Protein AF-A0A969F5S4-F1 (afdb_monomer)

Nearest PDB structures (foldseek):
  3brq-assembly1_A  TM=8.853E-01  e=5.791E-05  Escherichia coli K-12
  2rgy-assembly1_A-2  TM=8.370E-01  e=6.713E-05  Paraburkholderia phymatum STM815
  4rzt-assembly1_A  TM=7.547E-01  e=1.609E-05  Escherichia coli DH1
  1tlf-assembly1_A  TM=7.566E-01  e=2.058E-05  Escherichia coli
  4rk5-assembly1_A-2  TM=8.288E-01  e=1.405E-04  Lacticaseibacillus paracasei ATCC 334

Sequence (311 aa):
MAKGAQAMRALLDERQLIPGQDFQAVVAVSDLLAIGAINMMAERGIRVPGDVAVVGFNDIEEGRLVRPALTSVSLPFYEQGRQAVTVLMNLLVGQEAPEQVMLDSQLLVRQSCGCPSQSVNLAAVEPGGESAPDGMPDVKQALKRAQEELMHQIAQVIRNRGVAATWAKQLVDAFRTELEGGTGSRFRSALDGMLQQGVLDGDETAAWQGAISVLRRELLPVLNATQQLRAEGLFGQARVVIGEAIQRAQIVRQLHGEHQNHLLRDIGQALITTFDVDRLADVLAERLPDLGIESCYLALYEPQKTLSMPG

Secondary structure (DSSP, 8-state):
-HHHHHHHHIIIIIS---BTTTBSEEE-SSHHHHHHHHHHHHHTTPPTTTT-EEEEES--HHHHHSSSPPEEEE--HHHHHHHHHHHHHHHHTT----S------EEE--GGGTPPPHHHHHHPPPTT----SSS---HHHHHHHHHHHHHHHHHTT-S-GGGHHHHHHHHHHHHHHHHTT--SHHHHHHHHHHHHHHHHHT--GGGHHHHHHHHHHHHGGGS-HHHHHHHHHHHHHHHHHHHHHHHHHHHHHHHHHHHHHHHHHHHHHHHHT---HHHHHHHHHHHGGGGT---------PPPP------

Structure (mmCIF, N/CA/C/O backbone):
data_AF-A0A969F5S4-F1
#
_entry.id   AF-A0A969F5S4-F1
#
loop_
_atom_site.group_PDB
_atom_site.id
_atom_site.type_symbol
_atom_site.label_atom_id
_atom_site.label_alt_id
_atom_site.label_comp_id
_atom_site.label_asym_id
_atom_site.label_entity_id
_atom_site.label_seq_id
_atom_site.pdbx_PDB_ins_code
_atom_site.Cartn_x
_atom_site.Cartn_y
_atom_site.Cartn_z
_atom_site.occupancy
_atom_site.B_iso_or_equiv
_atom_site.auth_seq_id
_atom_site.auth_comp_id
_atom_site.auth_asym_id
_atom_site.auth_atom_id
_atom_site.pdbx_PDB_model_num
ATOM 1 N N . MET A 1 1 ? -18.762 -4.386 7.387 1.00 71.25 1 MET A N 1
ATOM 2 C CA . MET A 1 1 ? -19.111 -5.376 6.344 1.00 71.25 1 MET A CA 1
ATOM 3 C C . MET A 1 1 ? -20.615 -5.599 6.206 1.00 71.25 1 MET A C 1
ATOM 5 O O . MET A 1 1 ? -21.160 -5.155 5.205 1.00 71.25 1 MET A O 1
ATOM 9 N N . ALA A 1 2 ? -21.321 -6.175 7.190 1.00 83.69 2 ALA A N 1
ATOM 10 C CA . ALA A 1 2 ? -22.753 -6.521 7.060 1.00 83.69 2 ALA A CA 1
ATOM 11 C C . ALA A 1 2 ? -23.668 -5.371 6.575 1.00 83.69 2 ALA A C 1
ATOM 13 O O . ALA A 1 2 ? -24.518 -5.577 5.710 1.00 83.69 2 ALA A O 1
ATOM 14 N N . LYS A 1 3 ? -23.444 -4.144 7.066 1.00 92.38 3 LYS A N 1
ATOM 15 C CA . LYS A 1 3 ? -24.200 -2.952 6.642 1.00 92.38 3 LYS A CA 1
ATOM 16 C C . LYS A 1 3 ? -24.006 -2.593 5.160 1.00 92.38 3 LYS A C 1
ATOM 18 O O . LYS A 1 3 ? -24.954 -2.149 4.527 1.00 92.38 3 LYS A O 1
ATOM 23 N N . GLY A 1 4 ? -22.816 -2.814 4.594 1.00 94.75 4 GLY A N 1
ATOM 24 C CA . GLY A 1 4 ? -22.548 -2.555 3.172 1.00 94.75 4 GLY A CA 1
ATOM 25 C C . GLY A 1 4 ? -23.307 -3.524 2.266 1.00 94.75 4 GLY A C 1
ATOM 26 O O . GLY A 1 4 ? -23.963 -3.111 1.314 1.00 94.75 4 GLY A O 1
ATOM 27 N N . ALA A 1 5 ? -23.317 -4.806 2.639 1.00 96.81 5 ALA A N 1
ATOM 28 C CA . ALA A 1 5 ? -24.116 -5.828 1.963 1.00 96.81 5 ALA A CA 1
ATOM 29 C C . ALA A 1 5 ? -25.625 -5.545 2.060 1.00 96.81 5 ALA A C 1
ATOM 31 O O . ALA A 1 5 ? -26.364 -5.762 1.104 1.00 96.81 5 ALA A O 1
ATOM 32 N N . GLN A 1 6 ? -26.099 -5.070 3.217 1.00 97.19 6 GLN A N 1
ATOM 33 C CA . GLN A 1 6 ? -27.500 -4.687 3.405 1.00 97.19 6 GLN A CA 1
ATOM 34 C C . GLN A 1 6 ? -27.885 -3.486 2.536 1.00 97.19 6 GLN A C 1
ATOM 36 O O . GLN A 1 6 ? -28.930 -3.522 1.895 1.00 97.19 6 GLN A O 1
ATOM 41 N N . ALA A 1 7 ? -27.038 -2.454 2.474 1.00 96.88 7 ALA A N 1
ATOM 42 C CA . ALA A 1 7 ? -27.286 -1.286 1.634 1.00 96.88 7 ALA A CA 1
ATOM 43 C C . ALA A 1 7 ? -27.425 -1.680 0.158 1.00 96.88 7 ALA A C 1
ATOM 45 O O . ALA A 1 7 ? -28.374 -1.268 -0.502 1.00 96.88 7 ALA A O 1
ATOM 46 N N . MET A 1 8 ? -26.536 -2.544 -0.339 1.00 97.38 8 MET A N 1
ATOM 47 C CA . MET A 1 8 ? -26.645 -3.025 -1.713 1.00 97.38 8 MET A CA 1
ATOM 48 C C . MET A 1 8 ? -27.883 -3.903 -1.937 1.00 97.38 8 MET A C 1
ATOM 50 O O . MET A 1 8 ? -28.518 -3.770 -2.976 1.00 97.38 8 MET A O 1
ATOM 54 N N . ARG A 1 9 ? -28.293 -4.739 -0.972 1.00 97.44 9 ARG A N 1
ATOM 55 C CA . ARG A 1 9 ? -29.571 -5.474 -1.065 1.00 97.44 9 ARG A CA 1
ATOM 56 C C . ARG A 1 9 ? -30.764 -4.531 -1.180 1.00 97.44 9 ARG A C 1
ATOM 58 O O . ARG A 1 9 ? -31.613 -4.753 -2.027 1.00 97.44 9 ARG A O 1
ATOM 65 N N . ALA A 1 10 ? -30.794 -3.443 -0.415 1.00 97.50 10 ALA A N 1
ATOM 66 C CA . ALA A 1 10 ? -31.860 -2.450 -0.539 1.00 97.50 10 ALA A CA 1
ATOM 67 C C . ALA A 1 10 ? -31.891 -1.801 -1.940 1.00 97.50 10 ALA A C 1
ATOM 69 O O . ALA A 1 10 ? -32.962 -1.607 -2.509 1.00 97.50 10 ALA A O 1
ATOM 70 N N . LEU A 1 11 ? -30.730 -1.501 -2.536 1.00 97.31 11 LEU A N 1
ATOM 71 C CA . LEU A 1 11 ? -30.674 -0.953 -3.899 1.00 97.31 11 LEU A CA 1
ATOM 72 C C . LEU A 1 11 ? -31.163 -1.954 -4.957 1.00 97.31 11 LEU A C 1
ATOM 74 O O . LEU A 1 11 ? -31.912 -1.569 -5.850 1.00 97.31 11 LEU A O 1
ATOM 78 N N . LEU A 1 12 ? -30.755 -3.221 -4.851 1.00 97.19 12 LEU A N 1
ATOM 79 C CA . LEU A 1 12 ? -31.060 -4.240 -5.859 1.00 97.19 12 LEU A CA 1
ATOM 80 C C . LEU A 1 12 ? -32.455 -4.861 -5.694 1.00 97.19 12 LEU A C 1
ATOM 82 O O . LEU A 1 12 ? -33.128 -5.102 -6.687 1.00 97.19 12 LEU A O 1
ATOM 86 N N . ASP A 1 13 ? -32.890 -5.135 -4.463 1.00 97.00 13 ASP A N 1
ATOM 87 C CA . ASP A 1 13 ? -34.117 -5.896 -4.187 1.00 97.00 13 ASP A CA 1
ATOM 88 C C . ASP A 1 13 ? -35.319 -4.978 -3.976 1.00 97.00 13 ASP A C 1
ATOM 90 O O . ASP A 1 13 ? -36.374 -5.167 -4.579 1.00 97.00 13 ASP A O 1
ATOM 94 N N . GLU A 1 14 ? -35.166 -3.970 -3.113 1.00 96.75 14 GLU A N 1
ATOM 95 C CA . GLU A 1 14 ? -36.274 -3.083 -2.745 1.00 96.75 14 GLU A CA 1
ATOM 96 C C . GLU A 1 14 ? -36.484 -2.002 -3.805 1.00 96.75 14 GLU A C 1
ATOM 98 O O . GLU A 1 14 ? -37.617 -1.701 -4.175 1.00 96.75 14 GLU A O 1
ATOM 103 N N . ARG A 1 15 ? -35.385 -1.420 -4.302 1.00 97.12 15 ARG A N 1
ATOM 104 C CA . ARG A 1 15 ? -35.424 -0.352 -5.312 1.00 97.12 15 ARG A CA 1
ATOM 105 C C . ARG A 1 15 ? -35.290 -0.849 -6.748 1.00 97.12 15 ARG A C 1
ATOM 107 O O . ARG A 1 15 ? -35.480 -0.045 -7.653 1.00 97.12 15 ARG A O 1
ATOM 114 N N . GLN A 1 16 ? -34.987 -2.134 -6.943 1.00 97.00 16 GLN A N 1
ATOM 115 C CA . GLN A 1 16 ? -34.885 -2.780 -8.259 1.00 97.00 16 GLN A CA 1
ATOM 116 C C . GLN A 1 16 ? -33.917 -2.075 -9.221 1.00 97.00 16 GLN A C 1
ATOM 118 O O . GLN A 1 16 ? -34.120 -2.098 -10.431 1.00 97.00 16 GLN A O 1
ATOM 123 N N . LEU A 1 17 ? -32.866 -1.443 -8.684 1.00 97.88 17 LEU A N 1
ATOM 124 C CA . LEU A 1 17 ? -31.857 -0.772 -9.498 1.00 97.88 17 LEU A CA 1
ATOM 125 C C . LEU A 1 17 ? -30.914 -1.797 -10.123 1.00 97.88 17 LEU A C 1
ATOM 127 O O . LEU A 1 17 ? -30.439 -2.715 -9.452 1.00 97.88 17 LEU A O 1
ATOM 131 N N . ILE A 1 18 ? -30.588 -1.592 -11.392 1.00 96.94 18 ILE A N 1
ATOM 132 C CA . ILE A 1 18 ? -29.766 -2.478 -12.203 1.00 96.94 18 ILE A CA 1
ATOM 133 C C . ILE A 1 18 ? -28.333 -1.912 -12.291 1.00 96.94 18 ILE A C 1
ATOM 135 O O . ILE A 1 18 ? -28.122 -0.842 -12.873 1.00 96.94 18 ILE A O 1
ATOM 139 N N . PRO A 1 19 ? -27.324 -2.617 -11.739 1.00 96.69 19 PRO A N 1
ATOM 140 C CA . PRO A 1 19 ? -25.903 -2.293 -11.895 1.00 96.69 19 PRO A CA 1
ATOM 141 C C . PRO A 1 19 ? -25.507 -2.104 -13.364 1.00 96.69 19 PRO A C 1
ATOM 143 O O . PRO A 1 19 ? -25.880 -2.908 -14.215 1.00 96.69 19 PRO A O 1
ATOM 146 N N . GLY A 1 20 ? -24.749 -1.053 -13.672 1.00 94.56 20 GLY A N 1
ATOM 147 C CA . GLY A 1 20 ? -24.294 -0.728 -15.028 1.00 94.56 20 GLY A CA 1
ATOM 148 C C . GLY A 1 20 ? -25.340 -0.032 -15.909 1.00 94.56 20 GLY A C 1
ATOM 149 O O . GLY A 1 20 ? -24.970 0.550 -16.928 1.00 94.56 20 GLY A O 1
ATOM 150 N N . GLN A 1 21 ? -26.617 -0.033 -15.506 1.00 96.25 21 GLN A N 1
ATOM 151 C CA . GLN A 1 21 ? -27.706 0.660 -16.199 1.00 96.25 21 GLN A CA 1
ATOM 152 C C . GLN A 1 21 ? -28.217 1.859 -15.393 1.00 96.25 21 GLN A C 1
ATOM 154 O O . GLN A 1 21 ? -28.150 2.988 -15.874 1.00 96.25 21 GLN A O 1
ATOM 159 N N . ASP A 1 22 ? -28.679 1.629 -14.162 1.00 97.81 22 ASP A N 1
ATOM 160 C CA . ASP A 1 22 ? -29.226 2.681 -13.294 1.00 97.81 22 ASP A CA 1
ATOM 161 C C . ASP A 1 22 ? -28.138 3.376 -12.465 1.00 97.81 22 ASP A C 1
ATOM 163 O O . ASP A 1 22 ? -28.293 4.523 -12.046 1.00 97.81 22 ASP A O 1
ATOM 167 N N . PHE A 1 23 ? -27.016 2.691 -12.223 1.00 97.56 23 PHE A N 1
ATOM 168 C CA . PHE A 1 23 ? -25.836 3.260 -11.575 1.00 97.56 23 PHE A CA 1
ATOM 169 C C . PHE A 1 23 ? -24.557 2.571 -12.050 1.00 97.56 23 PHE A C 1
ATOM 171 O O . PHE A 1 23 ? -24.525 1.362 -12.262 1.00 97.56 23 PHE A O 1
ATOM 178 N N . GLN A 1 24 ? -23.483 3.348 -12.183 1.00 97.31 24 GLN A N 1
ATOM 179 C CA . GLN A 1 24 ? -22.185 2.868 -12.680 1.00 97.31 24 GLN A CA 1
ATOM 180 C C . GLN A 1 24 ? -21.135 2.739 -11.572 1.00 97.31 24 GLN A C 1
ATOM 182 O O . GLN A 1 24 ? -20.092 2.117 -11.770 1.00 97.31 24 GLN A O 1
ATOM 187 N N . ALA A 1 25 ? -21.390 3.336 -10.406 1.00 97.62 25 ALA A N 1
ATOM 188 C CA . ALA A 1 25 ? -20.438 3.372 -9.310 1.00 97.62 25 ALA A CA 1
ATOM 189 C C . ALA A 1 25 ? -21.120 3.388 -7.937 1.00 97.62 25 ALA A C 1
ATOM 191 O O . ALA A 1 25 ? -22.217 3.923 -7.776 1.00 97.62 25 ALA A O 1
ATOM 192 N N . VAL A 1 26 ? -20.421 2.848 -6.940 1.00 97.88 26 VAL A N 1
ATOM 193 C CA . VAL A 1 26 ? -20.756 2.933 -5.517 1.00 97.88 26 VAL A CA 1
ATOM 194 C C . VAL A 1 26 ? -19.613 3.632 -4.791 1.00 97.88 26 VAL A C 1
ATOM 196 O O . VAL A 1 26 ? -18.468 3.184 -4.844 1.00 97.88 26 VAL A O 1
ATOM 199 N N . VAL A 1 27 ? -19.934 4.708 -4.075 1.00 97.94 27 VAL A N 1
ATOM 200 C CA . VAL A 1 27 ? -18.999 5.400 -3.181 1.00 97.94 27 VAL A CA 1
ATOM 201 C C . VAL A 1 27 ? -19.410 5.096 -1.747 1.00 97.94 27 VAL A C 1
ATOM 203 O O . VAL A 1 27 ? -20.477 5.510 -1.294 1.00 97.94 27 VAL A O 1
ATOM 206 N N . ALA A 1 28 ? -18.585 4.334 -1.038 1.00 97.69 28 ALA A N 1
ATOM 207 C CA . ALA A 1 28 ? -18.831 3.968 0.347 1.00 97.69 28 ALA A CA 1
ATOM 208 C C . ALA A 1 28 ? -18.079 4.903 1.299 1.00 97.69 28 ALA A C 1
ATOM 210 O O . ALA A 1 28 ? -16.912 5.213 1.092 1.00 97.69 28 ALA A O 1
ATOM 211 N N . VAL A 1 29 ? -18.726 5.271 2.405 1.00 95.62 29 VAL A N 1
ATOM 212 C CA . VAL A 1 29 ? -18.125 6.109 3.463 1.00 95.62 29 VAL A CA 1
ATOM 213 C C . VAL A 1 29 ? -17.066 5.381 4.303 1.00 95.62 29 VAL A C 1
ATOM 215 O O . VAL A 1 29 ? -16.464 5.982 5.185 1.00 95.62 29 VAL A O 1
ATOM 218 N N . SER A 1 30 ? -16.864 4.078 4.081 1.00 96.00 30 SER A N 1
ATOM 219 C CA . SER A 1 30 ? -15.742 3.322 4.638 1.00 96.00 30 SER A CA 1
ATOM 220 C C . SER A 1 30 ? -15.437 2.068 3.822 1.00 96.00 30 SER A C 1
ATOM 222 O O . SER A 1 30 ? -16.327 1.470 3.207 1.00 96.00 30 SER A O 1
ATOM 224 N N . ASP A 1 31 ? -14.189 1.614 3.880 1.00 97.44 31 ASP A N 1
ATOM 225 C CA . ASP A 1 31 ? -13.726 0.409 3.190 1.00 97.44 31 ASP A CA 1
ATOM 226 C C . ASP A 1 31 ? -14.462 -0.851 3.646 1.00 97.44 31 ASP A C 1
ATOM 228 O O . ASP A 1 31 ? -14.841 -1.682 2.827 1.00 97.44 31 ASP A O 1
ATOM 232 N N . LEU A 1 32 ? -14.775 -0.979 4.939 1.00 97.00 32 LEU A N 1
ATOM 233 C CA . LEU A 1 32 ? -15.550 -2.116 5.447 1.00 97.00 32 LEU A CA 1
ATOM 234 C C . LEU A 1 32 ? -16.972 -2.176 4.873 1.00 97.00 32 LEU A C 1
ATOM 236 O O . LEU A 1 32 ? -17.575 -3.254 4.858 1.00 97.00 32 LEU A O 1
ATOM 240 N N . LEU A 1 33 ? -17.553 -1.042 4.474 1.00 97.94 33 LEU A N 1
ATOM 241 C CA . LEU A 1 33 ? -18.840 -1.010 3.778 1.00 97.94 33 LEU A CA 1
ATOM 242 C C . LEU A 1 33 ? -18.658 -1.344 2.297 1.00 97.94 33 LEU A C 1
ATOM 244 O O . LEU A 1 33 ? -19.410 -2.177 1.795 1.00 97.94 33 LEU A O 1
ATOM 248 N N . ALA A 1 34 ? -17.641 -0.778 1.640 1.00 98.12 34 ALA A N 1
ATOM 249 C CA . ALA A 1 34 ? -17.292 -1.112 0.259 1.00 98.12 34 ALA A CA 1
ATOM 250 C C . ALA A 1 34 ? -17.028 -2.615 0.079 1.00 98.12 34 ALA A C 1
ATOM 252 O O . ALA A 1 34 ? -17.613 -3.234 -0.801 1.00 98.12 34 ALA A O 1
ATOM 253 N N . ILE A 1 35 ? -16.232 -3.234 0.956 1.00 98.06 35 ILE A N 1
ATOM 254 C CA . ILE A 1 35 ? -15.954 -4.680 0.939 1.00 98.06 35 ILE A CA 1
ATOM 255 C C . ILE A 1 35 ? -17.249 -5.483 1.103 1.00 98.06 35 ILE A C 1
ATOM 257 O O . ILE A 1 35 ? -17.482 -6.450 0.384 1.00 98.06 35 ILE A O 1
ATOM 261 N N . GLY A 1 36 ? -18.133 -5.063 2.014 1.00 97.44 36 GLY A N 1
ATOM 262 C CA . GLY A 1 36 ? -19.440 -5.702 2.183 1.00 97.44 36 GLY A CA 1
ATOM 263 C C . GLY A 1 36 ? -20.317 -5.610 0.930 1.00 97.44 36 GLY A C 1
ATOM 264 O O . GLY A 1 36 ? -20.994 -6.576 0.587 1.00 97.44 36 GLY A O 1
ATOM 265 N N . ALA A 1 37 ? -20.289 -4.467 0.243 1.00 97.88 37 ALA A N 1
ATOM 266 C CA . ALA A 1 37 ? -20.983 -4.263 -1.024 1.00 97.88 37 ALA A CA 1
ATOM 267 C C . ALA A 1 37 ? -20.402 -5.151 -2.137 1.00 97.88 37 ALA A C 1
ATOM 269 O O . ALA A 1 37 ? -21.165 -5.830 -2.819 1.00 97.88 37 ALA A O 1
ATOM 270 N N . ILE A 1 38 ? -19.070 -5.193 -2.273 1.00 97.81 38 ILE A N 1
ATOM 271 C CA . ILE A 1 38 ? -18.354 -6.035 -3.244 1.00 97.81 38 ILE A CA 1
ATOM 272 C C . ILE A 1 38 ? -18.708 -7.508 -3.041 1.00 97.81 38 ILE A C 1
ATOM 274 O O . ILE A 1 38 ? -19.113 -8.161 -3.997 1.00 97.81 38 ILE A O 1
ATOM 278 N N . ASN A 1 39 ? -18.614 -8.020 -1.811 1.00 96.56 39 ASN A N 1
ATOM 279 C CA . ASN A 1 39 ? -18.874 -9.434 -1.530 1.00 96.56 39 ASN A CA 1
ATOM 280 C C . ASN A 1 39 ? -20.318 -9.828 -1.870 1.00 96.56 39 ASN A C 1
ATOM 282 O O . ASN A 1 39 ? -20.535 -10.836 -2.532 1.00 96.56 39 ASN A O 1
ATOM 286 N N . MET A 1 40 ? -21.300 -9.004 -1.494 1.00 96.69 40 MET A N 1
ATOM 287 C CA . MET A 1 40 ? -22.706 -9.284 -1.805 1.00 96.69 40 MET A CA 1
ATOM 288 C C . MET A 1 40 ? -22.985 -9.214 -3.314 1.00 96.69 40 MET A C 1
ATOM 290 O O . MET A 1 40 ? -23.668 -10.075 -3.863 1.00 96.69 40 MET A O 1
ATOM 294 N N . MET A 1 41 ? -22.432 -8.216 -4.011 1.00 97.12 41 MET A N 1
ATOM 295 C CA . MET A 1 41 ? -22.535 -8.136 -5.472 1.00 97.12 41 MET A CA 1
ATOM 296 C C . MET A 1 41 ? -21.902 -9.361 -6.149 1.00 97.12 41 MET A C 1
ATOM 298 O O . MET A 1 41 ? -22.506 -9.934 -7.056 1.00 97.12 41 MET A O 1
ATOM 302 N N . ALA A 1 42 ? -20.746 -9.816 -5.658 1.00 96.06 42 ALA A N 1
ATOM 303 C CA . ALA A 1 42 ? -20.068 -11.007 -6.159 1.00 96.06 42 ALA A CA 1
ATOM 304 C C . ALA A 1 42 ? -20.899 -12.288 -5.959 1.00 96.06 42 ALA A C 1
ATOM 306 O O . ALA A 1 42 ? -20.983 -13.098 -6.879 1.00 96.06 42 ALA A O 1
ATOM 307 N N . GLU A 1 43 ? -21.580 -12.444 -4.816 1.00 96.06 43 GLU A N 1
ATOM 308 C CA . GLU A 1 43 ? -22.529 -13.549 -4.567 1.00 96.06 43 GLU A CA 1
ATOM 309 C C . GLU A 1 43 ? -23.675 -13.593 -5.596 1.00 96.06 43 GLU A C 1
ATOM 311 O O . GLU A 1 43 ? -24.258 -14.650 -5.834 1.00 96.06 43 GLU A O 1
ATOM 316 N N . ARG A 1 44 ? -23.979 -12.461 -6.242 1.00 95.44 44 ARG A N 1
ATOM 317 C CA . ARG A 1 44 ? -25.003 -12.329 -7.291 1.00 95.44 44 ARG A CA 1
ATOM 318 C C . ARG A 1 44 ? -24.438 -12.293 -8.710 1.00 95.44 44 ARG A C 1
ATOM 320 O O . ARG A 1 44 ? -25.175 -12.014 -9.651 1.00 95.44 44 ARG A O 1
ATOM 327 N N . GLY A 1 45 ? -23.141 -12.550 -8.876 1.00 96.19 45 GLY A N 1
ATOM 328 C CA . GLY A 1 45 ? -22.474 -12.517 -10.178 1.00 96.19 45 GLY A CA 1
ATOM 329 C C . GLY A 1 45 ? -22.295 -11.115 -10.772 1.00 96.19 45 GLY A C 1
ATOM 330 O O . GLY A 1 45 ? -21.898 -11.007 -11.930 1.00 96.19 45 GLY A O 1
ATOM 331 N N . ILE A 1 46 ? -22.552 -10.052 -10.004 1.00 97.75 46 ILE A N 1
ATOM 332 C CA . ILE A 1 46 ? -22.302 -8.668 -10.419 1.00 97.75 46 ILE A CA 1
ATOM 333 C C . ILE A 1 46 ? -20.807 -8.395 -10.261 1.00 97.75 46 ILE A C 1
ATOM 335 O O . ILE A 1 46 ? -20.235 -8.548 -9.177 1.00 97.75 46 ILE A O 1
ATOM 339 N N . ARG A 1 47 ? -20.153 -7.996 -11.348 1.00 97.44 47 ARG A N 1
ATOM 340 C CA . ARG A 1 47 ? -18.701 -7.842 -11.408 1.00 97.44 47 ARG A CA 1
ATOM 341 C C . ARG A 1 47 ? -18.305 -6.439 -10.982 1.00 97.44 47 ARG A C 1
ATOM 343 O O . ARG A 1 47 ? -18.742 -5.446 -11.555 1.00 97.44 47 ARG A O 1
ATOM 350 N N . VAL A 1 48 ? -17.367 -6.366 -10.050 1.00 97.69 48 VAL A N 1
ATOM 351 C CA . VAL A 1 48 ? -16.601 -5.151 -9.769 1.00 97.69 48 VAL A CA 1
ATOM 352 C C . VAL A 1 48 ? -15.212 -5.342 -10.382 1.00 97.69 48 VAL A C 1
ATOM 354 O O . VAL A 1 48 ? -14.604 -6.388 -10.149 1.00 97.69 48 VAL A O 1
ATOM 357 N N . PRO A 1 49 ? -14.680 -4.402 -11.180 1.00 96.94 49 PRO A N 1
ATOM 358 C CA . PRO A 1 49 ? -15.295 -3.148 -11.629 1.00 96.94 49 PRO A CA 1
ATOM 359 C C . PRO A 1 49 ? -16.199 -3.285 -12.870 1.00 96.94 49 PRO A C 1
ATOM 361 O O . PRO A 1 49 ? -16.725 -2.286 -13.340 1.00 96.94 49 PRO A O 1
ATOM 364 N N . GLY A 1 50 ? -16.303 -4.484 -13.457 1.00 95.62 50 GLY A N 1
ATOM 365 C CA . GLY A 1 50 ? -16.801 -4.671 -14.827 1.00 95.62 50 GLY A CA 1
ATOM 366 C C . GLY A 1 50 ? -18.239 -4.213 -15.089 1.00 95.62 50 GLY A C 1
ATOM 367 O O . GLY A 1 50 ? -18.515 -3.734 -16.183 1.00 95.62 50 GLY A O 1
ATOM 368 N N . ASP A 1 51 ? -19.124 -4.348 -14.105 1.00 97.31 51 ASP A N 1
ATOM 369 C CA . ASP A 1 51 ? -20.510 -3.878 -14.179 1.00 97.31 51 ASP A CA 1
ATOM 370 C C . ASP A 1 51 ? -20.688 -2.588 -13.362 1.00 97.31 51 ASP A C 1
ATOM 372 O O . ASP A 1 51 ? -21.374 -1.664 -13.795 1.00 97.31 51 ASP A O 1
ATOM 376 N N . VAL A 1 52 ? -20.040 -2.505 -12.192 1.00 97.88 52 VAL A N 1
ATOM 377 C CA . VAL A 1 52 ? -20.065 -1.332 -11.307 1.00 97.88 52 VAL A CA 1
ATOM 378 C C . VAL A 1 52 ? -18.701 -1.105 -10.665 1.00 97.88 52 VAL A C 1
ATOM 380 O O . VAL A 1 52 ? -18.108 -2.020 -10.091 1.00 97.88 52 VAL A O 1
ATOM 383 N N . ALA A 1 53 ? -18.236 0.143 -10.690 1.00 98.44 53 ALA A N 1
ATOM 384 C CA . ALA A 1 53 ? -17.058 0.586 -9.955 1.00 98.44 53 ALA A CA 1
ATOM 385 C C . ALA A 1 53 ? -17.360 0.763 -8.457 1.00 98.44 53 ALA A C 1
ATOM 387 O O . ALA A 1 53 ? -18.440 1.203 -8.071 1.00 98.44 53 ALA A O 1
ATOM 388 N N . VAL A 1 54 ? -16.389 0.482 -7.589 1.00 98.50 54 VAL A N 1
ATOM 389 C CA . VAL A 1 54 ? -16.525 0.698 -6.141 1.00 98.50 54 VAL A CA 1
ATOM 390 C C . VAL A 1 54 ? -15.345 1.500 -5.617 1.00 98.50 54 VAL A C 1
ATOM 392 O O . VAL A 1 54 ? -14.193 1.178 -5.909 1.00 98.50 54 VAL A O 1
ATOM 395 N N . VAL A 1 55 ? -15.638 2.523 -4.818 1.00 98.25 55 VAL A N 1
ATOM 396 C CA . VAL A 1 55 ? -14.653 3.329 -4.091 1.00 98.25 55 VAL A CA 1
ATOM 397 C C . VAL A 1 55 ? -14.989 3.308 -2.603 1.00 98.25 55 VAL A C 1
ATOM 399 O O . VAL A 1 55 ? -16.158 3.402 -2.224 1.00 98.25 55 VAL A O 1
ATOM 402 N N . GLY A 1 56 ? -13.967 3.155 -1.768 1.00 97.50 56 GLY A N 1
ATOM 403 C CA . GLY A 1 56 ? -14.062 3.198 -0.315 1.00 97.50 56 GLY A CA 1
ATOM 404 C C . GLY A 1 56 ? -13.421 4.440 0.306 1.00 97.50 56 GLY A C 1
ATOM 405 O O . GLY A 1 56 ? -13.110 5.425 -0.366 1.00 97.50 56 GLY A O 1
ATOM 406 N N . PHE A 1 57 ? -13.226 4.365 1.616 1.00 96.56 57 PHE A N 1
ATOM 407 C CA . PHE A 1 57 ? -12.665 5.415 2.457 1.00 96.56 57 PHE A CA 1
ATOM 408 C C . PHE A 1 57 ? -11.949 4.756 3.651 1.00 96.56 57 PHE A C 1
ATOM 410 O O . PHE A 1 57 ? -12.512 3.825 4.235 1.00 96.56 57 PHE A O 1
ATOM 417 N N . ASN A 1 58 ? -10.768 5.259 4.028 1.00 93.44 58 ASN A N 1
ATOM 418 C CA . ASN A 1 58 ? -9.855 4.866 5.125 1.00 93.44 58 ASN A CA 1
ATOM 419 C C . ASN A 1 58 ? -8.567 4.127 4.715 1.00 93.44 58 ASN A C 1
ATOM 421 O O . ASN A 1 58 ? -7.632 4.125 5.509 1.00 93.44 58 ASN A O 1
ATOM 425 N N . ASP A 1 59 ? -8.488 3.538 3.522 1.00 93.19 59 ASP A N 1
ATOM 426 C CA . ASP A 1 59 ? -7.370 2.691 3.072 1.00 93.19 59 ASP A CA 1
ATOM 427 C C . ASP A 1 59 ? -6.939 1.585 4.062 1.00 93.19 59 ASP A C 1
ATOM 429 O O . ASP A 1 59 ? -5.763 1.448 4.402 1.00 93.19 59 ASP A O 1
ATOM 433 N N . ILE A 1 60 ? -7.886 0.775 4.535 1.00 91.94 60 ILE A N 1
ATOM 434 C CA . ILE A 1 60 ? -7.570 -0.354 5.425 1.00 91.94 60 ILE A CA 1
ATOM 435 C C . ILE A 1 60 ? -6.850 -1.481 4.668 1.00 91.94 60 ILE A C 1
ATOM 437 O O . ILE A 1 60 ? -7.036 -1.670 3.460 1.00 91.94 60 ILE A O 1
ATOM 441 N N . GLU A 1 61 ? -6.064 -2.288 5.383 1.00 86.75 61 GLU A N 1
ATOM 442 C CA . GLU A 1 61 ? -5.286 -3.383 4.790 1.00 86.75 61 GLU A CA 1
ATOM 443 C C . GLU A 1 61 ? -6.166 -4.412 4.067 1.00 86.75 61 GLU A C 1
ATOM 445 O O . GLU A 1 61 ? -5.828 -4.862 2.971 1.00 86.75 61 GLU A O 1
ATOM 450 N N . GLU A 1 62 ? -7.343 -4.731 4.610 1.00 90.38 62 GLU A N 1
ATOM 451 C CA . GLU A 1 62 ? -8.299 -5.654 3.994 1.00 90.38 62 GLU A CA 1
ATOM 452 C C . GLU A 1 62 ? -8.781 -5.155 2.626 1.00 90.38 62 GLU A C 1
ATOM 454 O O . GLU A 1 62 ? -9.035 -5.956 1.722 1.00 90.38 62 GLU A O 1
ATOM 459 N N . GLY A 1 63 ? -8.849 -3.833 2.436 1.00 91.75 63 GLY A N 1
ATOM 460 C CA . GLY A 1 63 ? -9.168 -3.213 1.152 1.00 91.75 63 GLY A CA 1
ATOM 461 C C . GLY A 1 63 ? -8.115 -3.506 0.080 1.00 91.75 63 GLY A C 1
ATOM 462 O O . GLY A 1 63 ? -8.439 -3.580 -1.104 1.00 91.75 63 GLY A O 1
ATOM 463 N N . ARG A 1 64 ? -6.860 -3.755 0.471 1.00 88.81 64 ARG A N 1
ATOM 464 C CA . ARG A 1 64 ? -5.780 -4.149 -0.450 1.00 88.81 64 ARG A CA 1
ATOM 465 C C . ARG A 1 64 ? -5.877 -5.622 -0.862 1.00 88.81 64 ARG A C 1
ATOM 467 O O . ARG A 1 64 ? -5.354 -5.990 -1.912 1.00 88.81 64 ARG A O 1
ATOM 474 N N . LEU A 1 65 ? -6.534 -6.450 -0.046 1.00 87.12 65 LEU A N 1
ATOM 475 C CA . LEU A 1 65 ? -6.622 -7.907 -0.211 1.00 87.12 65 LEU A CA 1
ATOM 476 C C . LEU A 1 65 ? -7.921 -8.379 -0.872 1.00 87.12 65 LEU A C 1
ATOM 478 O O . LEU A 1 65 ? -7.957 -9.475 -1.441 1.00 87.12 65 LEU A O 1
ATOM 482 N N . VAL A 1 66 ? -8.985 -7.574 -0.806 1.00 91.81 66 VAL A N 1
ATOM 483 C CA . VAL A 1 66 ? -10.238 -7.869 -1.508 1.00 91.81 66 VAL A CA 1
ATOM 484 C C . VAL A 1 66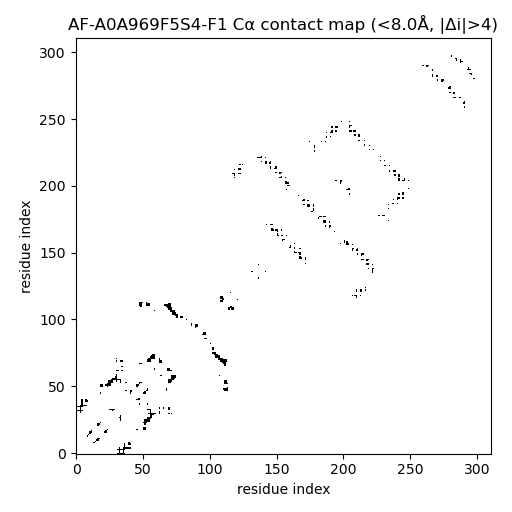 ? -9.999 -7.935 -3.020 1.00 91.81 66 VAL A C 1
ATOM 486 O O . VAL A 1 66 ? -9.079 -7.315 -3.555 1.00 91.81 66 VAL A O 1
ATOM 489 N N . ARG A 1 67 ? -10.806 -8.730 -3.727 1.00 89.62 67 ARG A N 1
ATOM 490 C CA . ARG A 1 67 ? -10.714 -8.879 -5.182 1.00 89.62 67 ARG A CA 1
ATOM 491 C C . ARG A 1 67 ? -11.957 -8.280 -5.838 1.00 89.62 67 ARG A C 1
ATOM 493 O O . ARG A 1 67 ? -13.045 -8.796 -5.586 1.00 89.62 67 ARG A O 1
ATOM 500 N N . PRO A 1 68 ? -11.813 -7.251 -6.692 1.00 93.75 68 PRO A N 1
ATOM 501 C CA . PRO A 1 68 ? -10.579 -6.514 -7.029 1.00 93.75 68 PRO A CA 1
ATOM 502 C C . PRO A 1 68 ? -10.074 -5.626 -5.875 1.00 93.75 68 PRO A C 1
ATOM 504 O O . PRO A 1 68 ? -10.878 -5.205 -5.049 1.00 93.75 68 PRO A O 1
ATOM 507 N N . ALA A 1 69 ? -8.775 -5.285 -5.855 1.00 95.00 69 ALA A N 1
ATOM 508 C CA . ALA A 1 69 ? -8.212 -4.402 -4.825 1.00 95.00 69 ALA A CA 1
ATOM 509 C C . ALA A 1 69 ? -8.926 -3.039 -4.808 1.00 95.00 69 ALA A C 1
ATOM 511 O O . ALA A 1 69 ? -9.126 -2.428 -5.864 1.00 95.00 69 ALA A O 1
ATOM 512 N N . LEU A 1 70 ? -9.296 -2.566 -3.616 1.00 97.50 70 LEU A N 1
ATOM 513 C CA . LEU A 1 70 ? -10.205 -1.440 -3.416 1.00 97.50 70 LEU A CA 1
ATOM 514 C C . LEU A 1 70 ? -9.516 -0.085 -3.626 1.00 97.50 70 LEU A C 1
ATOM 516 O O . LEU A 1 70 ? -8.558 0.257 -2.933 1.00 97.50 70 LEU A O 1
ATOM 520 N N . THR A 1 71 ? -10.037 0.711 -4.555 1.00 97.06 71 THR A N 1
ATOM 521 C CA . THR A 1 71 ? -9.770 2.149 -4.650 1.00 97.06 71 THR A CA 1
ATOM 522 C C . THR A 1 71 ? -10.345 2.830 -3.419 1.00 97.06 71 THR A C 1
ATOM 524 O O . THR A 1 71 ? -11.526 2.653 -3.125 1.00 97.06 71 THR A O 1
ATOM 527 N N . SER A 1 72 ? -9.537 3.606 -2.702 1.00 96.88 72 SER A N 1
ATOM 528 C CA . SER A 1 72 ? -9.947 4.207 -1.431 1.00 96.88 72 SER A CA 1
ATOM 529 C C . SER A 1 72 ? -9.269 5.550 -1.193 1.00 96.88 72 SER A C 1
ATOM 531 O O . SER A 1 72 ? -8.184 5.809 -1.713 1.00 96.88 72 SER A O 1
ATOM 533 N N . VAL A 1 73 ? -9.906 6.408 -0.402 1.00 96.56 73 VAL A N 1
ATOM 534 C CA . VAL A 1 73 ? -9.270 7.610 0.145 1.00 96.56 73 VAL A CA 1
ATOM 535 C C . VAL A 1 73 ? -8.504 7.231 1.410 1.00 96.56 73 VAL A C 1
ATOM 5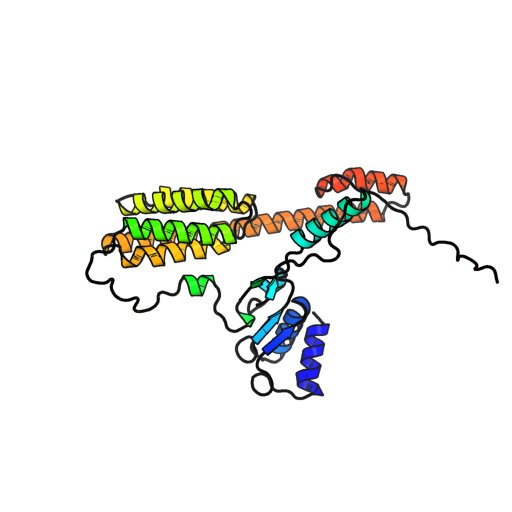37 O O . VAL A 1 73 ? -9.102 6.804 2.394 1.00 96.56 73 VAL A O 1
ATOM 540 N N . SER A 1 74 ? -7.188 7.413 1.389 1.00 92.69 74 SER A N 1
ATOM 541 C CA . SER A 1 74 ? -6.312 7.262 2.546 1.00 92.69 74 SER A CA 1
ATOM 542 C C . SER A 1 74 ? -6.328 8.530 3.394 1.00 92.69 74 SER A C 1
ATOM 544 O O . SER A 1 74 ? -6.205 9.647 2.874 1.00 92.69 74 SER A O 1
ATOM 546 N N . LEU A 1 75 ? -6.494 8.350 4.703 1.00 90.19 75 LEU A N 1
ATOM 547 C CA . LEU A 1 75 ? -6.494 9.432 5.682 1.00 90.19 75 LEU A CA 1
ATOM 548 C C . LEU A 1 75 ? -5.179 9.430 6.467 1.00 90.19 75 LEU A C 1
ATOM 550 O O . LEU A 1 75 ? -4.707 8.361 6.864 1.00 90.19 75 LEU A O 1
ATOM 554 N N . PRO A 1 76 ? -4.602 10.605 6.766 1.00 89.50 76 PRO A N 1
ATOM 555 C CA . PRO A 1 76 ? -3.341 10.697 7.487 1.00 89.50 76 PRO A CA 1
ATOM 556 C C . PRO A 1 76 ? -3.553 10.526 9.004 1.00 89.50 76 PRO A C 1
ATOM 558 O O . PRO A 1 76 ? -3.255 11.429 9.779 1.00 89.50 76 PRO A O 1
ATOM 561 N N . PHE A 1 77 ? -4.075 9.374 9.450 1.00 87.44 77 PHE A N 1
ATOM 562 C CA . PHE A 1 77 ? -4.458 9.129 10.853 1.00 87.44 77 PHE A CA 1
ATOM 563 C C . PHE A 1 77 ? -3.324 9.381 11.855 1.00 87.44 77 PHE A C 1
ATOM 565 O O . PHE A 1 77 ? -3.557 9.946 12.921 1.00 87.44 77 PHE A O 1
ATOM 572 N N . TYR A 1 78 ? -2.091 8.997 11.510 1.00 84.31 78 TYR A N 1
ATOM 573 C CA . TYR A 1 78 ? -0.928 9.262 12.359 1.00 84.31 78 TYR A CA 1
ATOM 574 C C . TYR A 1 78 ? -0.705 10.766 12.552 1.00 84.31 78 TYR A C 1
ATOM 576 O O . TYR A 1 78 ? -0.580 11.242 13.678 1.00 84.31 78 TYR A O 1
ATOM 584 N N . GLU A 1 79 ? -0.711 11.523 11.455 1.00 87.56 79 GLU A N 1
ATOM 585 C CA . GLU A 1 79 ? -0.520 12.972 11.489 1.00 87.56 79 GLU A CA 1
ATOM 586 C C . GLU A 1 79 ? -1.692 13.674 12.178 1.00 87.56 79 GLU A C 1
ATOM 588 O O . GLU A 1 79 ? -1.489 14.624 12.929 1.00 87.56 79 GLU A O 1
ATOM 593 N N . GLN A 1 80 ? -2.910 13.155 12.006 1.00 93.00 80 GLN A N 1
ATOM 594 C CA . GLN A 1 80 ? -4.096 13.604 12.727 1.00 93.00 80 GLN A CA 1
ATOM 595 C C . GLN A 1 80 ? -3.925 13.451 14.240 1.00 93.00 80 GLN A C 1
ATOM 597 O O . GLN A 1 80 ? -4.158 14.409 14.975 1.00 93.00 80 GLN A O 1
ATOM 602 N N . GLY A 1 81 ? -3.471 12.285 14.709 1.00 93.88 81 GLY A N 1
ATOM 603 C CA . GLY A 1 81 ? -3.179 12.053 16.124 1.00 93.88 81 GLY A CA 1
ATOM 604 C C . GLY A 1 81 ? -2.052 12.949 16.638 1.00 93.88 81 GLY A C 1
ATOM 605 O O . GLY A 1 81 ? -2.208 13.612 17.664 1.00 93.88 81 GLY A O 1
ATOM 606 N N . ARG A 1 82 ? -0.944 13.041 15.890 1.00 92.56 82 ARG A N 1
ATOM 607 C CA . ARG A 1 82 ? 0.199 13.908 16.218 1.00 92.56 82 ARG A CA 1
ATOM 608 C C . ARG A 1 82 ? -0.237 15.365 16.371 1.00 92.56 82 ARG A C 1
ATOM 610 O O . ARG A 1 82 ? 0.119 16.023 17.351 1.00 92.56 82 ARG A O 1
ATOM 617 N N . GLN A 1 83 ? -1.027 15.868 15.428 1.00 94.88 83 GLN A N 1
ATOM 618 C CA . GLN A 1 83 ? -1.507 17.242 15.440 1.00 94.88 83 GLN A CA 1
ATOM 619 C C . GLN A 1 83 ? -2.517 17.486 16.564 1.00 94.88 83 GLN A C 1
ATOM 621 O O . GLN A 1 83 ? -2.435 18.520 17.222 1.00 94.88 83 GLN A O 1
ATOM 626 N N . ALA A 1 84 ? -3.416 16.536 16.837 1.00 95.50 84 ALA A N 1
ATOM 627 C CA . ALA A 1 84 ? -4.360 16.631 17.948 1.00 95.50 84 ALA A CA 1
ATOM 628 C C . ALA A 1 84 ? -3.635 16.732 19.300 1.00 95.50 84 ALA A C 1
ATOM 630 O O . ALA A 1 84 ? -3.945 17.615 20.100 1.00 95.50 84 ALA A O 1
ATOM 631 N N . VAL A 1 85 ? -2.620 15.890 19.529 1.00 95.44 85 VAL A N 1
ATOM 632 C CA . VAL A 1 85 ? -1.775 15.964 20.733 1.00 95.44 85 VAL A CA 1
ATOM 633 C C . VAL A 1 85 ? -1.003 17.282 20.780 1.00 95.44 85 VAL A C 1
ATOM 635 O O . VAL A 1 85 ? -0.950 17.913 21.829 1.00 95.44 85 VAL A O 1
ATOM 638 N N . THR A 1 86 ? -0.456 17.743 19.653 1.00 94.62 86 THR A N 1
ATOM 639 C CA . THR A 1 86 ? 0.250 19.036 19.584 1.00 94.62 86 THR A CA 1
ATOM 640 C C . THR A 1 86 ? -0.661 20.195 20.004 1.00 94.62 86 THR A C 1
ATOM 642 O O . THR A 1 86 ? -0.280 21.008 20.843 1.00 94.62 86 THR A O 1
ATOM 645 N N . VAL A 1 87 ? -1.888 20.244 19.474 1.00 95.56 87 VAL A N 1
ATOM 646 C CA . VAL A 1 87 ? -2.899 21.250 19.838 1.00 95.56 87 VAL A CA 1
ATOM 647 C C . VAL A 1 87 ? -3.247 21.163 21.326 1.00 95.56 87 VAL A C 1
ATOM 649 O O . VAL A 1 87 ? -3.242 22.184 22.010 1.00 95.56 87 VAL A O 1
ATOM 652 N N . LEU A 1 88 ? -3.487 19.958 21.851 1.00 95.50 88 LEU A N 1
ATOM 653 C CA . LEU A 1 88 ? -3.783 19.747 23.270 1.00 95.50 88 LEU A CA 1
ATOM 654 C C . LEU A 1 88 ? -2.649 20.245 24.176 1.00 95.50 88 LEU A C 1
ATOM 656 O O . LEU A 1 88 ? -2.908 20.937 25.158 1.00 95.50 88 LEU A O 1
ATOM 660 N N . MET A 1 89 ? -1.398 19.922 23.843 1.00 95.88 89 MET A N 1
ATOM 661 C CA . MET A 1 89 ? -0.239 20.345 24.629 1.00 95.88 89 MET A CA 1
ATOM 662 C C . MET A 1 89 ? -0.113 21.868 24.673 1.00 95.88 89 MET A C 1
ATOM 664 O O . MET A 1 89 ? 0.115 22.412 25.752 1.00 95.88 89 MET A O 1
ATOM 668 N N . ASN A 1 90 ? -0.328 22.554 23.546 1.00 94.75 90 ASN A N 1
ATOM 669 C CA . ASN A 1 90 ? -0.321 24.018 23.493 1.00 94.75 90 ASN A CA 1
ATOM 670 C C . ASN A 1 90 ? -1.404 24.616 24.403 1.00 94.75 90 ASN A C 1
ATOM 672 O O . ASN A 1 90 ? -1.113 25.507 25.200 1.00 94.75 90 ASN A O 1
ATOM 676 N N . LEU A 1 91 ? -2.626 24.077 24.350 1.00 95.12 91 LEU A N 1
ATOM 677 C CA . LEU A 1 91 ? -3.728 24.526 25.206 1.00 95.12 91 LEU A CA 1
ATOM 678 C C . LEU A 1 91 ? -3.417 24.340 26.700 1.00 95.12 91 LEU A C 1
ATOM 680 O O . LEU A 1 91 ? -3.708 25.227 27.500 1.00 95.12 91 LEU A O 1
ATOM 684 N N . LEU A 1 92 ? -2.784 23.225 27.083 1.00 96.00 92 LEU A N 1
ATOM 685 C CA . LEU A 1 92 ? -2.424 22.939 28.478 1.00 96.00 92 LEU A CA 1
ATOM 686 C C . LEU A 1 92 ? -1.391 23.918 29.052 1.00 96.00 92 LEU A C 1
ATOM 688 O O . LEU A 1 92 ? -1.426 24.204 30.248 1.00 96.00 92 LEU A O 1
ATOM 692 N N . VAL A 1 93 ? -0.490 24.447 28.221 1.00 96.56 93 VAL A N 1
ATOM 693 C CA . VAL A 1 93 ? 0.500 25.458 28.635 1.00 96.56 93 VAL A CA 1
ATOM 694 C C . VAL A 1 93 ? 0.019 26.897 28.408 1.00 96.56 93 VAL A C 1
ATOM 696 O O . VAL A 1 93 ? 0.803 27.836 28.548 1.00 96.56 93 VAL A O 1
ATOM 699 N N . GLY A 1 94 ? -1.260 27.084 28.060 1.00 94.50 94 GLY A N 1
ATOM 700 C CA . GLY A 1 94 ? -1.864 28.396 27.823 1.00 94.50 94 GLY A CA 1
ATOM 701 C C . GLY A 1 94 ? -1.378 29.092 26.548 1.00 94.50 94 GLY A C 1
ATOM 702 O O . GLY A 1 94 ? -1.473 30.313 26.451 1.00 94.50 94 GLY A O 1
ATOM 703 N N . GLN A 1 95 ? -0.830 28.342 25.590 1.00 95.88 95 GLN A N 1
ATOM 704 C CA . GLN A 1 95 ? -0.474 28.863 24.272 1.00 95.88 95 GLN A CA 1
ATOM 705 C C . GLN A 1 95 ? -1.696 28.899 23.351 1.00 95.88 95 GLN A C 1
ATOM 707 O O . GLN A 1 95 ? -2.607 28.077 23.461 1.00 95.88 95 GLN A O 1
ATOM 712 N N . GLU A 1 96 ? -1.688 29.835 22.400 1.00 93.06 96 GLU A N 1
ATOM 713 C CA . GLU A 1 96 ? -2.660 29.838 21.310 1.00 93.06 96 GLU A CA 1
ATOM 714 C C . GLU A 1 96 ? -2.505 28.571 20.460 1.00 93.06 96 GLU A C 1
ATOM 716 O O . GLU A 1 96 ? -1.399 28.151 20.106 1.00 93.06 96 GLU A O 1
ATOM 721 N N . ALA A 1 97 ? -3.635 27.960 20.119 1.00 93.19 97 ALA A N 1
ATOM 722 C CA . ALA A 1 97 ? -3.698 26.810 19.236 1.00 93.19 97 ALA A CA 1
ATOM 723 C C . ALA A 1 97 ? -4.805 27.031 18.196 1.00 93.19 97 ALA A C 1
ATOM 725 O O . ALA A 1 97 ? -5.823 27.650 18.513 1.00 93.19 97 ALA A O 1
ATOM 726 N N . PRO A 1 98 ? -4.627 26.554 16.954 1.00 92.44 98 PRO A N 1
ATOM 727 C CA . PRO A 1 98 ? -5.650 26.688 15.927 1.00 92.44 98 PRO A CA 1
ATOM 728 C C . PRO A 1 98 ? -6.918 25.920 16.320 1.00 92.44 98 PRO A C 1
ATOM 730 O O . PRO A 1 98 ? -6.839 24.764 16.731 1.00 92.44 98 PRO A O 1
ATOM 733 N N . GLU A 1 99 ? -8.087 26.538 16.131 1.00 91.25 99 GLU A N 1
ATOM 734 C CA . GLU A 1 99 ? -9.384 25.879 16.360 1.00 91.25 99 GLU A CA 1
ATOM 735 C C . GLU A 1 99 ? -9.616 24.708 15.395 1.00 91.25 99 GLU A C 1
ATOM 737 O O . GLU A 1 99 ? -10.262 23.720 15.741 1.00 91.25 99 GLU A O 1
ATOM 742 N N . GLN A 1 100 ? -9.066 24.806 14.182 1.00 93.94 100 GLN A N 1
ATOM 743 C CA . GLN A 1 100 ? -9.186 23.790 13.150 1.00 93.94 100 GLN A CA 1
ATOM 744 C C . GLN A 1 100 ? -7.855 23.605 12.428 1.00 93.94 100 GLN A C 1
ATOM 746 O O . GLN A 1 100 ? -7.220 24.569 11.998 1.00 93.94 100 GLN A O 1
ATOM 751 N N . VAL A 1 101 ? -7.461 22.346 12.246 1.00 93.69 101 VAL A N 1
ATOM 752 C CA . VAL A 1 101 ? -6.333 21.971 11.392 1.00 93.69 101 VAL A CA 1
ATOM 753 C C . VAL A 1 101 ? -6.851 21.088 10.268 1.00 93.69 101 VAL A C 1
ATOM 755 O O . VAL A 1 101 ? -7.483 20.063 10.518 1.00 93.69 101 VAL A O 1
ATOM 758 N N . MET A 1 102 ? -6.599 21.503 9.029 1.00 95.25 102 MET A N 1
ATOM 759 C CA . MET A 1 102 ? -6.923 20.728 7.834 1.00 95.25 102 MET A CA 1
ATOM 760 C C . MET A 1 102 ? -5.716 19.879 7.448 1.00 95.25 102 MET A C 1
ATOM 762 O O . MET A 1 102 ? -4.604 20.395 7.361 1.00 95.25 102 MET A O 1
ATOM 766 N N . LEU A 1 103 ? -5.943 18.587 7.225 1.00 93.75 103 LEU A N 1
ATOM 767 C CA . LEU A 1 103 ? -4.924 17.643 6.776 1.00 93.75 103 LEU A CA 1
ATOM 768 C C . LEU A 1 103 ? -5.332 17.065 5.425 1.00 93.75 103 LEU A C 1
ATOM 770 O O . LEU A 1 103 ? -6.500 16.727 5.221 1.00 93.75 103 LEU A O 1
ATOM 774 N N . ASP A 1 104 ? -4.362 16.929 4.528 1.00 91.94 104 ASP A N 1
ATOM 775 C CA . ASP A 1 104 ? -4.608 16.431 3.180 1.00 91.94 104 ASP A CA 1
ATOM 776 C C . ASP A 1 104 ? -4.831 14.914 3.181 1.00 91.94 104 ASP A C 1
ATOM 778 O O . ASP A 1 104 ? -4.027 14.136 3.696 1.00 91.94 104 ASP A O 1
ATOM 782 N N . SER A 1 105 ? -5.933 14.488 2.566 1.00 91.12 105 SER A N 1
ATOM 783 C CA . SER A 1 105 ? -6.200 13.083 2.245 1.00 91.12 105 SER A CA 1
ATOM 784 C C . SER A 1 105 ? -5.699 12.737 0.845 1.00 91.12 105 SER A C 1
ATOM 786 O O . SER A 1 105 ? -5.665 13.602 -0.031 1.00 91.12 105 SER A O 1
ATOM 788 N N . GLN A 1 106 ? -5.415 11.460 0.589 1.00 90.88 106 GLN A N 1
ATOM 789 C CA . GLN A 1 106 ? -4.949 11.001 -0.719 1.00 90.88 106 GLN A CA 1
ATOM 790 C C . GLN A 1 106 ? -5.892 9.958 -1.319 1.00 90.88 106 GLN A C 1
ATOM 792 O O . GLN A 1 106 ? -6.208 8.960 -0.679 1.00 90.88 106 GLN A O 1
ATOM 797 N N . LEU A 1 107 ? -6.303 10.137 -2.577 1.00 93.81 107 LEU A N 1
ATOM 798 C CA . LEU A 1 107 ? -6.992 9.081 -3.318 1.00 93.81 107 LEU A CA 1
ATOM 799 C C . LEU A 1 107 ? -5.978 8.036 -3.801 1.00 93.81 107 LEU A C 1
ATOM 801 O O . LEU A 1 107 ? -5.094 8.342 -4.600 1.00 93.81 107 LEU A O 1
ATOM 805 N N . LEU A 1 108 ? -6.141 6.794 -3.355 1.00 90.88 108 LEU A N 1
ATOM 806 C CA . LEU A 1 108 ? -5.347 5.650 -3.788 1.00 90.88 108 LEU A CA 1
ATOM 807 C C . LEU A 1 108 ? -6.143 4.828 -4.798 1.00 90.88 108 LEU A C 1
ATOM 809 O O . LEU A 1 108 ? -7.045 4.063 -4.450 1.00 90.88 108 LEU A O 1
ATOM 813 N N . VAL A 1 109 ? -5.805 5.009 -6.073 1.00 92.94 109 VAL A N 1
ATOM 814 C CA . VAL A 1 109 ? -6.458 4.337 -7.200 1.00 92.94 109 VAL A CA 1
ATOM 815 C C . VAL A 1 109 ? -5.993 2.885 -7.301 1.00 92.94 109 VAL A C 1
ATOM 817 O O . VAL A 1 109 ? -4.799 2.605 -7.415 1.00 92.94 109 VAL A O 1
ATOM 820 N N . ARG A 1 110 ? -6.952 1.953 -7.289 1.00 93.31 110 ARG A N 1
ATOM 821 C CA . ARG A 1 110 ? -6.742 0.511 -7.469 1.00 93.31 110 ARG A CA 1
ATOM 822 C C . ARG A 1 110 ? -7.769 -0.074 -8.449 1.00 93.31 110 ARG A C 1
ATOM 824 O O . ARG A 1 110 ? -8.389 0.634 -9.240 1.00 93.31 110 ARG A O 1
ATOM 831 N N . GLN A 1 111 ? -7.922 -1.393 -8.426 1.00 95.69 111 GLN A N 1
ATOM 832 C CA . GLN A 1 111 ? -8.627 -2.156 -9.452 1.00 95.69 111 GLN A CA 1
ATOM 833 C C . GLN A 1 111 ? -10.153 -2.054 -9.367 1.00 95.69 111 GLN A C 1
ATOM 835 O O . GLN A 1 111 ? -10.826 -2.198 -10.384 1.00 95.69 111 GLN A O 1
ATOM 840 N N . SER A 1 112 ? -10.725 -1.783 -8.191 1.00 97.31 112 SER A N 1
ATOM 841 C CA . SER A 1 112 ? -12.184 -1.739 -8.012 1.00 97.31 112 SER A CA 1
ATOM 842 C C . SER A 1 112 ? -12.878 -0.595 -8.749 1.00 97.31 112 SER A C 1
ATOM 844 O O . SER A 1 112 ? -14.097 -0.627 -8.885 1.00 97.31 112 SER A O 1
ATOM 846 N N . CYS A 1 113 ? -12.132 0.394 -9.245 1.00 95.94 113 CYS A N 1
ATOM 847 C CA . CYS A 1 113 ? -12.667 1.472 -10.078 1.00 95.94 113 CYS A CA 1
ATOM 848 C C . CYS A 1 113 ? -12.474 1.256 -11.590 1.00 95.94 113 CYS A C 1
ATOM 850 O O . CYS A 1 113 ? -12.821 2.132 -12.373 1.00 95.94 113 CYS A O 1
ATOM 852 N N . GLY A 1 114 ? -11.919 0.114 -12.012 1.00 93.62 114 GLY A N 1
ATOM 853 C CA . GLY A 1 114 ? -11.639 -0.169 -13.426 1.00 93.62 114 GLY A CA 1
ATOM 854 C C . GLY A 1 114 ? -10.215 0.165 -13.856 1.00 93.62 114 GLY A C 1
ATOM 855 O O . GLY A 1 114 ? -9.782 -0.277 -14.918 1.00 93.62 114 GLY A O 1
ATOM 856 N N . CYS A 1 115 ? -9.458 0.889 -13.032 1.00 91.75 115 CYS A N 1
ATOM 857 C CA . CYS A 1 115 ? -8.068 1.188 -13.332 1.00 91.75 115 CYS A CA 1
ATOM 858 C C . CYS A 1 115 ? -7.188 -0.070 -13.206 1.00 91.75 115 CYS A C 1
ATOM 860 O O . CYS A 1 115 ? -7.329 -0.840 -12.252 1.00 91.75 115 CYS A O 1
ATOM 862 N N . PRO A 1 116 ? -6.232 -0.290 -14.122 1.00 85.25 116 PRO A N 1
ATOM 863 C CA . PRO A 1 116 ? -5.180 -1.280 -13.906 1.00 85.25 116 PRO A CA 1
ATOM 864 C C . PRO A 1 116 ? -4.356 -0.921 -12.661 1.00 85.25 116 PRO A C 1
ATOM 866 O O . PRO A 1 116 ? -4.320 0.230 -12.218 1.00 85.25 116 PRO A O 1
ATOM 869 N N . SER A 1 117 ? -3.672 -1.910 -12.080 1.00 80.81 117 SER A N 1
ATOM 870 C CA . SER A 1 117 ? -2.781 -1.630 -10.954 1.00 80.81 117 SER A CA 1
ATOM 871 C C . SER A 1 117 ? -1.644 -0.701 -11.389 1.00 80.81 117 SER A C 1
ATOM 873 O O . SER A 1 117 ? -1.172 -0.757 -12.527 1.00 80.81 117 SER A O 1
ATOM 875 N N . GLN A 1 118 ? -1.163 0.137 -10.469 1.00 74.94 118 GLN A N 1
ATOM 876 C CA . GLN A 1 118 ? -0.091 1.095 -10.747 1.00 74.94 118 GLN A CA 1
ATOM 877 C C . GLN A 1 118 ? 1.157 0.418 -11.336 1.00 74.94 118 GLN A C 1
ATOM 879 O O . GLN A 1 118 ? 1.741 0.924 -12.289 1.00 74.94 118 GLN A O 1
ATOM 884 N N . SER A 1 119 ? 1.532 -0.763 -10.836 1.00 71.50 119 SER A N 1
ATOM 885 C CA . SER A 1 119 ? 2.667 -1.528 -11.367 1.00 71.50 119 SER A CA 1
ATOM 886 C C . SER A 1 119 ? 2.459 -1.986 -12.813 1.00 71.50 119 SER A C 1
ATOM 888 O O . SER A 1 119 ? 3.425 -2.040 -13.568 1.00 71.50 119 SER A O 1
ATOM 890 N N . VAL A 1 120 ? 1.221 -2.300 -13.211 1.00 78.38 120 VAL A N 1
ATOM 891 C CA . VAL A 1 120 ? 0.890 -2.654 -14.601 1.00 78.38 120 VAL A CA 1
ATOM 892 C C . VAL A 1 120 ? 0.971 -1.419 -15.495 1.00 78.38 120 VAL A C 1
ATOM 894 O O . VAL A 1 120 ? 1.582 -1.497 -16.554 1.00 78.38 120 VAL A O 1
ATOM 897 N N . ASN A 1 121 ? 0.458 -0.271 -15.043 1.00 78.44 121 ASN A N 1
ATOM 898 C CA . ASN A 1 121 ? 0.602 0.996 -15.770 1.00 78.44 121 ASN A CA 1
ATOM 899 C C . ASN A 1 121 ? 2.065 1.392 -15.972 1.00 78.44 121 ASN A C 1
ATOM 901 O O . ASN A 1 121 ? 2.460 1.748 -17.074 1.00 78.44 121 ASN A O 1
ATOM 905 N N . LEU A 1 122 ? 2.887 1.296 -14.925 1.00 73.12 122 LEU A N 1
ATOM 906 C CA . LEU A 1 122 ? 4.313 1.620 -15.016 1.00 73.12 122 LEU A CA 1
ATOM 907 C C . LEU A 1 122 ? 5.076 0.666 -15.944 1.00 73.12 122 LEU A C 1
ATOM 909 O O . LEU A 1 122 ? 6.087 1.062 -16.520 1.00 73.12 122 LEU A O 1
ATOM 913 N N . ALA A 1 123 ? 4.620 -0.582 -16.069 1.00 74.19 123 ALA A N 1
ATOM 914 C CA . ALA A 1 123 ? 5.218 -1.579 -16.949 1.00 74.19 123 ALA A CA 1
ATOM 915 C C . ALA A 1 123 ? 4.717 -1.497 -18.401 1.00 74.19 123 ALA A C 1
ATOM 917 O O . ALA A 1 123 ? 5.358 -2.080 -19.282 1.00 74.19 123 ALA A O 1
ATOM 918 N N . ALA A 1 124 ? 3.598 -0.811 -18.656 1.00 72.25 124 ALA A N 1
ATOM 919 C CA . ALA A 1 124 ? 3.076 -0.620 -19.998 1.00 72.25 124 ALA A CA 1
ATOM 920 C C . ALA A 1 124 ? 4.096 0.167 -20.832 1.00 72.25 124 ALA A C 1
ATOM 922 O O . ALA A 1 124 ? 4.499 1.276 -20.485 1.00 72.25 124 ALA A O 1
ATOM 923 N N . VAL A 1 125 ? 4.549 -0.442 -21.926 1.00 60.91 125 VAL A N 1
ATOM 924 C CA . VAL A 1 125 ? 5.346 0.244 -22.942 1.00 60.91 125 VAL A CA 1
ATOM 925 C C . VAL A 1 125 ? 4.347 0.818 -23.930 1.00 60.91 125 VAL A C 1
ATOM 927 O O . VAL A 1 125 ? 3.611 0.046 -24.545 1.00 60.91 125 VAL A O 1
ATOM 930 N N . GLU A 1 126 ? 4.292 2.141 -24.079 1.00 56.62 126 GLU A N 1
ATOM 931 C CA . GLU A 1 126 ? 3.498 2.717 -25.162 1.00 56.62 126 GLU A CA 1
ATOM 932 C C . GLU A 1 126 ? 4.092 2.270 -26.507 1.00 56.62 126 GLU A C 1
ATOM 934 O O . GLU A 1 126 ? 5.294 2.459 -26.741 1.00 56.62 126 GLU A O 1
ATOM 939 N N . PRO A 1 127 ? 3.297 1.649 -27.395 1.00 45.44 127 PRO A N 1
ATOM 940 C CA . PRO A 1 127 ? 3.752 1.315 -28.730 1.00 45.44 127 PRO A CA 1
ATOM 941 C C . PRO A 1 127 ? 3.852 2.614 -29.539 1.00 45.44 127 PRO A C 1
ATOM 943 O O . PRO A 1 127 ? 2.896 3.023 -30.185 1.00 45.44 127 PRO A O 1
ATOM 946 N N . GLY A 1 128 ? 5.013 3.268 -29.486 1.00 47.09 128 GLY A N 1
ATOM 947 C CA . GLY A 1 128 ? 5.325 4.412 -30.346 1.00 47.09 128 GLY A CA 1
ATOM 948 C C . GLY A 1 128 ? 5.542 5.747 -29.639 1.00 47.09 128 GLY A C 1
ATOM 949 O O . GLY A 1 128 ? 5.065 6.765 -30.129 1.00 47.09 128 GLY A O 1
ATOM 950 N N . GLY A 1 129 ? 6.317 5.780 -28.551 1.00 42.47 129 GLY A N 1
ATOM 951 C CA . GLY A 1 129 ? 7.014 7.022 -28.213 1.00 42.47 129 GLY A CA 1
ATOM 952 C C . GLY A 1 129 ? 7.895 7.403 -29.402 1.00 42.47 129 GLY A C 1
ATOM 953 O O . GLY A 1 129 ? 8.725 6.589 -29.810 1.00 42.47 129 GLY A O 1
ATOM 954 N N . GLU A 1 130 ? 7.636 8.572 -29.993 1.00 41.69 130 GLU A N 1
ATOM 955 C CA . GLU A 1 130 ? 8.363 9.132 -31.132 1.00 41.69 130 GLU A CA 1
ATOM 956 C C . GLU A 1 130 ? 9.845 8.757 -31.047 1.00 41.69 130 GLU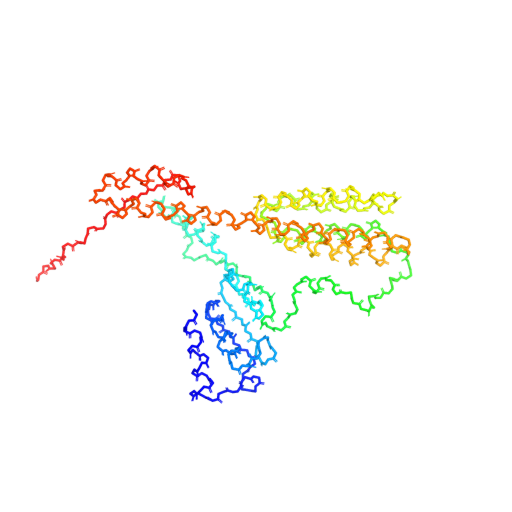 A C 1
ATOM 958 O O . GLU A 1 130 ? 10.519 9.042 -30.053 1.00 41.69 130 GLU A O 1
ATOM 963 N N . SER A 1 131 ? 10.343 8.071 -32.081 1.00 44.62 131 SER A N 1
ATOM 964 C CA . SER A 1 131 ? 11.777 7.933 -32.307 1.00 44.62 131 SER A CA 1
ATOM 965 C C . SER A 1 131 ? 12.393 9.308 -32.098 1.00 44.62 131 SER A C 1
ATOM 967 O O . SER A 1 131 ? 11.984 10.255 -32.772 1.00 44.62 131 SER A O 1
ATOM 969 N N . ALA A 1 132 ? 13.286 9.403 -31.107 1.00 45.59 132 ALA A N 1
ATOM 970 C CA . ALA A 1 132 ? 13.891 10.654 -30.682 1.00 45.59 132 ALA A CA 1
ATOM 971 C C . ALA A 1 132 ? 14.279 11.494 -31.914 1.00 45.59 132 ALA A C 1
ATOM 973 O O . ALA A 1 132 ? 14.827 10.922 -32.862 1.00 45.59 132 ALA A O 1
ATOM 974 N N . PRO A 1 133 ? 13.974 12.808 -31.928 1.00 43.94 133 PRO A N 1
ATOM 975 C CA . PRO A 1 133 ? 14.321 13.674 -33.048 1.00 43.94 133 PRO A CA 1
ATOM 976 C C . PRO A 1 133 ? 15.803 13.493 -33.371 1.00 43.94 133 PRO A C 1
ATOM 978 O O . PRO A 1 133 ? 16.613 13.482 -32.445 1.00 43.94 133 PRO A O 1
ATOM 981 N N . ASP A 1 134 ? 16.109 13.300 -34.660 1.00 43.28 134 ASP A N 1
ATOM 982 C CA . ASP A 1 134 ? 17.428 12.969 -35.216 1.00 43.28 134 ASP A CA 1
ATOM 983 C C . ASP A 1 134 ? 18.590 13.497 -34.358 1.00 43.28 134 ASP A C 1
ATOM 985 O O . ASP A 1 134 ? 18.974 14.667 -34.395 1.00 43.28 134 ASP A O 1
ATOM 989 N N . GLY A 1 135 ? 19.117 12.598 -33.531 1.00 53.06 135 GLY A N 1
ATOM 990 C CA . GLY A 1 135 ? 20.105 12.883 -32.506 1.00 53.06 135 GLY A CA 1
ATOM 991 C C . GLY A 1 135 ? 20.202 11.680 -31.582 1.00 53.06 135 GLY A C 1
ATOM 992 O O . GLY A 1 135 ? 19.221 11.289 -30.957 1.00 53.06 135 GLY A O 1
ATOM 993 N N . MET A 1 136 ? 21.375 11.047 -31.529 1.00 48.53 136 MET A N 1
ATOM 994 C CA . MET A 1 136 ? 21.600 9.863 -30.697 1.00 48.53 136 MET A CA 1
ATOM 995 C C . MET A 1 136 ? 21.205 10.201 -29.248 1.00 48.53 136 MET A C 1
ATOM 997 O O . MET A 1 136 ? 21.810 11.111 -28.672 1.00 48.53 136 MET A O 1
ATOM 1001 N N . PRO A 1 137 ? 20.193 9.548 -28.651 1.00 57.84 137 PRO A N 1
ATOM 1002 C CA . PRO A 1 137 ? 19.786 9.894 -27.302 1.00 57.84 137 PRO A CA 1
ATOM 1003 C C . PRO A 1 137 ? 20.940 9.594 -26.336 1.00 57.84 137 PRO A C 1
ATOM 1005 O O . PRO A 1 137 ? 21.463 8.481 -26.286 1.00 57.84 137 PRO A O 1
ATOM 1008 N N . ASP A 1 138 ? 21.378 10.615 -25.596 1.00 78.25 138 ASP A N 1
ATOM 1009 C CA . ASP A 1 138 ? 22.516 10.511 -24.686 1.00 78.25 138 ASP A CA 1
ATOM 1010 C C . ASP A 1 138 ? 22.155 9.599 -23.504 1.00 78.25 138 ASP A C 1
ATOM 1012 O O . ASP A 1 138 ? 21.352 9.957 -22.635 1.00 78.25 138 ASP A O 1
ATOM 1016 N N . VAL A 1 139 ? 22.780 8.418 -23.449 1.00 79.88 139 VAL A N 1
ATOM 1017 C CA . VAL A 1 139 ? 22.648 7.449 -22.348 1.00 79.88 139 VAL A CA 1
ATOM 1018 C C . VAL A 1 139 ? 22.881 8.123 -20.993 1.00 79.88 139 VAL A C 1
ATOM 1020 O O . VAL A 1 139 ? 22.205 7.800 -20.018 1.00 79.88 139 VAL A O 1
ATOM 1023 N N . LYS A 1 140 ? 23.779 9.112 -20.917 1.00 82.56 140 LYS A N 1
ATOM 1024 C CA . LYS A 1 140 ? 24.049 9.863 -19.687 1.00 82.56 140 LYS A CA 1
ATOM 1025 C C . LYS A 1 140 ? 22.848 10.703 -19.248 1.00 82.56 140 LYS A C 1
ATOM 1027 O O . LYS A 1 140 ? 22.549 10.753 -18.056 1.00 82.56 140 LYS A O 1
ATOM 1032 N N . GLN A 1 141 ? 22.142 11.333 -20.186 1.00 84.75 141 GLN A N 1
ATOM 1033 C CA . GLN A 1 141 ? 20.914 12.078 -19.892 1.00 84.75 141 GLN A CA 1
ATOM 1034 C C . GLN A 1 141 ? 19.765 11.142 -19.511 1.00 84.75 141 GLN A C 1
ATOM 1036 O O . GLN A 1 141 ? 19.013 11.449 -18.589 1.00 84.75 141 GLN A O 1
ATOM 1041 N N . ALA A 1 142 ? 19.645 9.986 -20.168 1.00 83.94 142 ALA A N 1
ATOM 1042 C CA . ALA A 1 142 ? 18.656 8.972 -19.805 1.00 83.94 142 ALA A CA 1
ATOM 1043 C C . ALA A 1 142 ? 18.891 8.414 -18.391 1.00 83.94 142 ALA A C 1
ATOM 1045 O O . ALA A 1 142 ? 17.955 8.343 -17.604 1.00 83.94 142 ALA A O 1
ATOM 1046 N N . LEU A 1 143 ? 20.141 8.114 -18.021 1.00 84.69 143 LEU A N 1
ATOM 1047 C CA . LEU A 1 143 ? 20.498 7.690 -16.661 1.00 84.69 143 LEU A CA 1
ATOM 1048 C C . LEU A 1 143 ? 20.173 8.765 -15.618 1.00 84.69 143 LEU A C 1
ATOM 1050 O O . LEU A 1 143 ? 19.698 8.435 -14.534 1.00 84.69 143 LEU A O 1
ATOM 1054 N N . LYS A 1 144 ? 20.388 10.046 -15.946 1.00 87.38 144 LYS A N 1
ATOM 1055 C CA . LYS A 1 144 ? 20.034 11.156 -15.054 1.00 87.38 144 LYS A CA 1
ATOM 1056 C C . LYS A 1 144 ? 18.518 11.244 -14.836 1.00 87.38 144 LYS A C 1
ATOM 1058 O O . LYS A 1 144 ? 18.089 11.290 -13.687 1.00 87.38 144 LYS A O 1
ATOM 1063 N N . ARG A 1 145 ? 17.721 11.196 -15.912 1.00 85.94 145 ARG A N 1
ATOM 1064 C CA . ARG A 1 145 ? 16.247 11.169 -15.836 1.00 85.94 145 ARG A CA 1
ATOM 1065 C C . ARG A 1 145 ? 15.745 9.965 -15.042 1.00 85.94 145 ARG A C 1
ATOM 1067 O O . ARG A 1 145 ? 14.924 10.117 -14.146 1.00 85.94 145 ARG A O 1
ATOM 1074 N N . ALA A 1 146 ? 16.311 8.789 -15.308 1.00 85.12 146 ALA A N 1
ATOM 1075 C CA . ALA A 1 146 ? 15.988 7.569 -14.584 1.00 85.12 146 ALA A CA 1
ATOM 1076 C C . ALA A 1 146 ? 16.279 7.698 -13.082 1.00 85.12 146 ALA A C 1
ATOM 1078 O O . ALA A 1 146 ? 15.470 7.264 -12.271 1.00 85.12 146 ALA A O 1
ATOM 1079 N N . GLN A 1 147 ? 17.395 8.324 -12.698 1.00 87.75 147 GLN A N 1
ATOM 1080 C CA . GLN A 1 147 ? 17.730 8.564 -11.294 1.00 87.75 147 GLN A CA 1
ATOM 1081 C C . GLN A 1 147 ? 16.744 9.525 -10.610 1.00 87.75 147 GLN A C 1
ATOM 1083 O O . GLN A 1 147 ? 16.325 9.256 -9.484 1.00 87.75 147 GLN A O 1
ATOM 1088 N N . GLU A 1 148 ? 16.385 10.631 -11.269 1.00 87.44 148 GLU A N 1
ATOM 1089 C CA . GLU A 1 148 ? 15.424 11.619 -10.753 1.00 87.44 148 GLU A CA 1
ATOM 1090 C C . GLU A 1 148 ? 14.036 10.986 -10.557 1.00 87.44 148 GLU A C 1
ATOM 1092 O O . GLU A 1 148 ? 13.453 11.093 -9.476 1.00 87.44 148 GLU A O 1
ATOM 1097 N N . GLU A 1 149 ? 13.551 10.232 -11.545 1.00 83.81 149 GLU A N 1
ATOM 1098 C CA . GLU A 1 149 ? 12.260 9.544 -11.457 1.00 83.81 149 GLU A CA 1
ATOM 1099 C C . GLU A 1 149 ? 12.285 8.409 -10.418 1.00 83.81 149 GLU A C 1
ATOM 1101 O O . GLU A 1 149 ? 11.340 8.257 -9.644 1.00 83.81 149 GLU A O 1
ATOM 1106 N N . LEU A 1 150 ? 13.381 7.641 -10.317 1.00 84.19 150 LEU A N 1
ATOM 1107 C CA . LEU A 1 150 ? 13.512 6.608 -9.280 1.00 84.19 150 LEU A CA 1
ATOM 1108 C C . LEU A 1 150 ? 13.462 7.193 -7.883 1.00 84.19 150 LEU A C 1
ATOM 1110 O O . LEU A 1 150 ? 12.832 6.611 -7.005 1.00 84.19 150 LEU A O 1
ATOM 1114 N N . MET A 1 151 ? 14.137 8.319 -7.668 1.00 84.50 151 MET A N 1
ATOM 1115 C CA . MET A 1 151 ? 14.108 9.000 -6.384 1.00 84.50 151 MET A CA 1
ATOM 1116 C C . MET A 1 151 ? 12.668 9.357 -6.007 1.00 84.50 151 MET A C 1
ATOM 1118 O O . MET A 1 151 ? 12.269 9.089 -4.875 1.00 84.50 151 MET A O 1
ATOM 1122 N N . HIS A 1 152 ? 11.879 9.894 -6.944 1.00 82.19 152 HIS A N 1
ATOM 1123 C CA . HIS A 1 152 ? 10.467 10.192 -6.706 1.00 82.19 152 HIS A CA 1
ATOM 1124 C C . HIS A 1 152 ? 9.651 8.936 -6.378 1.00 82.19 152 HIS A C 1
ATOM 1126 O O . HIS A 1 152 ? 8.919 8.941 -5.390 1.00 82.19 152 HIS A O 1
ATOM 1132 N N . GLN A 1 153 ? 9.811 7.850 -7.140 1.00 78.12 153 GLN A N 1
ATOM 1133 C CA . GLN A 1 153 ? 9.088 6.596 -6.890 1.00 78.12 153 GLN A CA 1
ATOM 1134 C C . GLN A 1 153 ? 9.463 5.955 -5.546 1.00 78.12 153 GLN A C 1
ATOM 1136 O O . GLN A 1 153 ? 8.589 5.543 -4.789 1.00 78.12 153 GLN A O 1
ATOM 1141 N N . ILE A 1 154 ? 10.757 5.892 -5.217 1.00 78.31 154 ILE A N 1
ATOM 1142 C CA . ILE A 1 154 ? 11.243 5.317 -3.956 1.00 78.31 154 ILE A CA 1
ATOM 1143 C C . ILE A 1 154 ? 10.758 6.168 -2.774 1.00 78.31 154 ILE A C 1
ATOM 1145 O O . ILE A 1 154 ? 10.231 5.625 -1.805 1.00 78.31 154 ILE A O 1
ATOM 1149 N N . ALA A 1 155 ? 10.861 7.499 -2.860 1.00 79.19 155 ALA A N 1
ATOM 1150 C CA . ALA A 1 155 ? 10.449 8.411 -1.789 1.00 79.19 155 ALA A CA 1
ATOM 1151 C C . ALA A 1 155 ? 8.945 8.364 -1.471 1.00 79.19 155 ALA A C 1
ATOM 1153 O O . ALA A 1 155 ? 8.543 8.748 -0.371 1.00 79.19 155 ALA A O 1
ATOM 1154 N N . GLN A 1 156 ? 8.113 7.910 -2.413 1.00 70.44 156 GLN A N 1
ATOM 1155 C CA . GLN A 1 156 ? 6.682 7.726 -2.176 1.00 70.44 156 GLN A CA 1
ATOM 1156 C C . GLN A 1 156 ? 6.374 6.518 -1.290 1.00 70.44 156 GLN A C 1
ATOM 1158 O O . GLN A 1 156 ? 5.297 6.483 -0.701 1.00 70.44 156 GLN A O 1
ATOM 1163 N N . VAL A 1 157 ? 7.289 5.550 -1.186 1.00 67.38 157 VAL A N 1
ATOM 1164 C CA . VAL A 1 157 ? 6.973 4.247 -0.584 1.00 67.38 157 VAL A CA 1
ATOM 1165 C C . VAL A 1 157 ? 7.855 3.879 0.604 1.00 67.38 157 VAL A C 1
ATOM 1167 O O . VAL A 1 157 ? 7.446 3.075 1.441 1.00 67.38 157 VAL A O 1
ATOM 1170 N N . ILE A 1 158 ? 9.024 4.502 0.732 1.00 73.06 158 ILE A N 1
ATOM 1171 C CA . ILE A 1 158 ? 9.879 4.298 1.902 1.00 73.06 158 ILE A CA 1
ATOM 1172 C C . ILE A 1 158 ? 9.498 5.244 3.043 1.00 73.06 158 ILE A C 1
ATOM 1174 O O . ILE A 1 158 ? 9.215 6.428 2.824 1.00 73.06 158 ILE A O 1
ATOM 1178 N N . ARG A 1 159 ? 9.547 4.751 4.284 1.00 67.44 159 ARG A N 1
ATOM 1179 C CA . ARG A 1 159 ? 9.353 5.576 5.484 1.00 67.44 159 ARG A CA 1
ATOM 1180 C C . ARG A 1 159 ? 10.481 6.583 5.669 1.00 67.44 159 ARG A C 1
ATOM 1182 O O . ARG A 1 159 ? 10.225 7.755 5.947 1.00 67.44 159 ARG A O 1
ATOM 1189 N N . ASN A 1 160 ? 11.731 6.164 5.468 1.00 74.25 160 ASN A N 1
ATOM 1190 C CA . ASN A 1 160 ? 12.887 7.046 5.603 1.00 74.25 160 ASN A CA 1
ATOM 1191 C C . ASN A 1 160 ? 13.222 7.754 4.283 1.00 74.25 160 ASN A C 1
ATOM 1193 O O . ASN A 1 160 ? 14.146 7.382 3.563 1.00 74.25 160 ASN A O 1
ATOM 1197 N N . ARG A 1 161 ? 12.501 8.833 3.966 1.00 71.69 161 ARG A N 1
ATOM 1198 C CA . ARG A 1 161 ? 12.688 9.571 2.701 1.00 71.69 161 ARG A CA 1
ATOM 1199 C C . ARG A 1 161 ? 14.110 10.110 2.482 1.00 71.69 161 ARG A C 1
ATOM 1201 O O . ARG A 1 161 ? 14.498 10.329 1.337 1.00 71.69 161 ARG A O 1
ATOM 1208 N N . GLY A 1 162 ? 14.900 10.282 3.546 1.00 72.88 162 GLY A N 1
ATOM 1209 C CA . GLY A 1 162 ? 16.272 10.795 3.475 1.00 72.88 162 GLY A CA 1
ATOM 1210 C C . GLY A 1 162 ? 17.255 9.891 2.723 1.00 72.88 162 GLY A C 1
ATOM 1211 O O . GLY A 1 162 ? 18.268 10.384 2.230 1.00 72.88 162 GLY A O 1
ATOM 1212 N N . VAL A 1 163 ? 16.961 8.590 2.578 1.00 81.94 163 VAL A N 1
ATOM 1213 C CA . VAL A 1 163 ? 17.847 7.645 1.867 1.00 81.94 163 VAL A CA 1
ATOM 1214 C C . VAL A 1 163 ? 17.460 7.408 0.404 1.00 81.94 163 VAL A C 1
ATOM 1216 O O . VAL A 1 163 ? 18.262 6.848 -0.347 1.00 81.94 163 VAL A O 1
ATOM 1219 N N . ALA A 1 164 ? 16.292 7.890 -0.042 1.00 81.81 164 ALA A N 1
ATOM 1220 C CA . ALA A 1 164 ? 15.765 7.638 -1.389 1.00 81.81 164 ALA A CA 1
ATOM 1221 C C . ALA A 1 164 ? 16.732 8.078 -2.500 1.00 81.81 164 ALA A C 1
ATOM 1223 O O . ALA A 1 164 ? 16.995 7.325 -3.437 1.00 81.81 164 ALA A O 1
ATOM 1224 N N . ALA A 1 165 ? 17.302 9.282 -2.379 1.00 84.62 165 ALA A N 1
ATOM 1225 C CA . ALA A 1 165 ? 18.244 9.820 -3.360 1.00 84.62 165 ALA A CA 1
ATOM 1226 C C . ALA A 1 165 ? 19.529 8.978 -3.450 1.00 84.62 165 ALA A C 1
ATOM 1228 O O . ALA A 1 165 ? 20.046 8.728 -4.542 1.00 84.62 165 ALA A O 1
ATOM 1229 N N . THR A 1 166 ? 20.023 8.507 -2.303 1.00 88.56 166 THR A N 1
ATOM 1230 C CA . THR A 1 166 ? 21.210 7.651 -2.218 1.00 88.56 166 THR A CA 1
ATOM 1231 C C . THR A 1 166 ? 20.953 6.302 -2.880 1.00 88.56 166 THR A C 1
ATOM 1233 O O . THR A 1 166 ? 21.768 5.858 -3.689 1.00 88.56 166 THR A O 1
ATOM 1236 N N . TRP A 1 167 ? 19.808 5.677 -2.599 1.00 88.69 167 TRP A N 1
ATOM 1237 C CA . TRP A 1 167 ? 19.425 4.394 -3.190 1.00 88.69 167 TRP A CA 1
ATOM 1238 C C . TRP A 1 167 ? 19.206 4.489 -4.697 1.00 88.69 167 TRP A C 1
ATOM 1240 O O . TRP A 1 167 ? 19.760 3.682 -5.443 1.00 88.69 167 TRP A O 1
ATOM 1250 N N . ALA A 1 168 ? 18.486 5.515 -5.162 1.00 87.81 168 ALA A N 1
ATOM 1251 C CA . ALA A 1 168 ? 18.276 5.756 -6.588 1.00 87.81 168 ALA A CA 1
ATOM 1252 C C . ALA A 1 168 ? 19.612 5.874 -7.338 1.00 87.81 168 ALA A C 1
ATOM 1254 O O . ALA A 1 168 ? 19.823 5.206 -8.352 1.00 87.81 168 ALA A O 1
ATOM 1255 N N . LYS A 1 169 ? 20.552 6.663 -6.799 1.00 90.31 169 LYS A N 1
ATOM 1256 C CA . LYS A 1 169 ? 21.892 6.811 -7.374 1.00 90.31 169 LYS A CA 1
ATOM 1257 C C . LYS A 1 169 ? 22.658 5.487 -7.401 1.00 90.31 169 LYS A C 1
ATOM 1259 O O . LYS A 1 169 ? 23.180 5.113 -8.446 1.00 90.31 169 LYS A O 1
ATOM 1264 N N . GLN A 1 170 ? 22.713 4.771 -6.276 1.00 91.69 170 GLN A N 1
ATOM 1265 C CA . GLN A 1 170 ? 23.424 3.491 -6.169 1.00 91.69 170 GLN A CA 1
ATOM 1266 C C . GLN A 1 170 ? 22.898 2.454 -7.168 1.00 91.69 170 GLN A C 1
ATOM 1268 O O . GLN A 1 170 ? 23.691 1.756 -7.799 1.00 91.69 170 GLN A O 1
ATOM 1273 N N . LEU A 1 171 ? 21.576 2.375 -7.339 1.00 91.12 171 LEU A N 1
ATOM 1274 C CA . LEU A 1 171 ? 20.944 1.426 -8.247 1.00 91.12 171 LEU A CA 1
ATOM 1275 C C . LEU A 1 171 ? 21.269 1.748 -9.717 1.00 91.12 171 LEU A C 1
ATOM 1277 O O . LEU A 1 171 ? 21.645 0.852 -10.474 1.00 91.12 171 LEU A O 1
ATOM 1281 N N . VAL A 1 172 ? 21.186 3.027 -10.106 1.00 90.56 172 VAL A N 1
ATOM 1282 C CA . VAL A 1 172 ? 21.525 3.500 -11.461 1.00 90.56 172 VAL A CA 1
ATOM 1283 C C . VAL A 1 172 ? 23.017 3.324 -11.763 1.00 90.56 172 VAL A C 1
ATOM 1285 O O . VAL A 1 172 ? 23.371 2.841 -12.840 1.00 90.56 172 VAL A O 1
ATOM 1288 N N . ASP A 1 173 ? 23.899 3.662 -10.818 1.00 90.88 173 ASP A N 1
ATOM 1289 C CA . ASP A 1 173 ? 25.347 3.490 -10.973 1.00 90.88 173 ASP A CA 1
ATOM 1290 C C . ASP A 1 173 ? 25.721 2.007 -11.120 1.00 90.88 173 ASP A C 1
ATOM 1292 O O . ASP A 1 173 ? 26.498 1.656 -12.012 1.00 90.88 173 ASP A O 1
ATOM 1296 N N . ALA A 1 174 ? 25.133 1.126 -10.300 1.00 92.00 174 ALA A N 1
ATOM 1297 C CA . ALA A 1 174 ? 25.347 -0.313 -10.409 1.00 92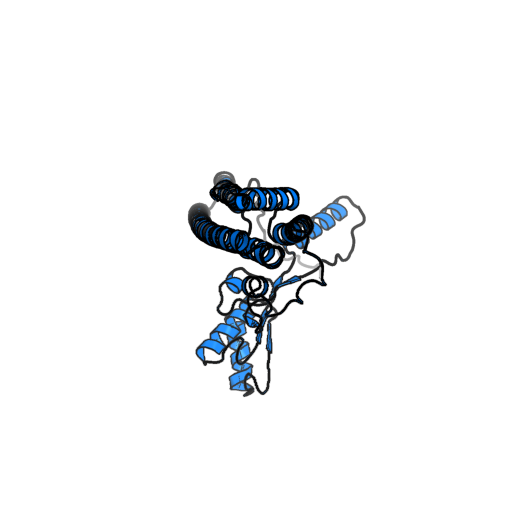.00 174 ALA A CA 1
ATOM 1298 C C . ALA A 1 174 ? 24.845 -0.851 -11.756 1.00 92.00 174 ALA A C 1
ATOM 1300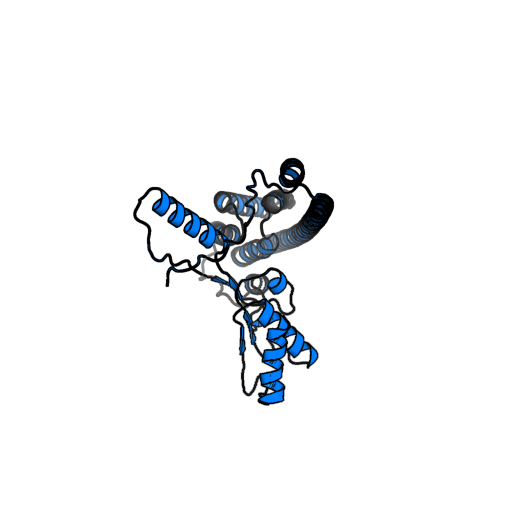 O O . ALA A 1 174 ? 25.565 -1.593 -12.419 1.00 92.00 174 ALA A O 1
ATOM 1301 N N . PHE A 1 175 ? 23.657 -0.430 -12.202 1.00 91.69 175 PHE A N 1
ATOM 1302 C CA . PHE A 1 175 ? 23.109 -0.823 -13.500 1.00 91.69 175 PHE A CA 1
ATOM 1303 C C . PHE A 1 175 ? 24.015 -0.402 -14.666 1.00 91.69 175 PHE A C 1
ATOM 1305 O O . PHE A 1 175 ? 24.328 -1.227 -15.526 1.00 91.69 175 PHE A O 1
ATOM 1312 N N . ARG A 1 176 ? 24.503 0.849 -14.669 1.00 89.94 176 ARG A N 1
ATOM 1313 C CA . ARG A 1 176 ? 25.447 1.349 -15.686 1.00 89.94 176 ARG A CA 1
ATOM 1314 C C . ARG A 1 176 ? 26.693 0.468 -15.769 1.00 89.94 176 ARG A C 1
ATOM 1316 O O . ARG A 1 176 ? 27.081 0.067 -16.861 1.00 89.94 176 ARG A O 1
ATOM 1323 N N . THR A 1 177 ? 27.297 0.141 -14.626 1.00 89.44 177 THR A N 1
ATOM 1324 C CA . THR A 1 177 ? 28.489 -0.718 -14.589 1.00 89.44 177 THR A CA 1
ATOM 1325 C C . THR A 1 177 ? 28.222 -2.111 -15.160 1.00 89.44 177 THR A C 1
ATOM 1327 O O . THR A 1 177 ? 29.077 -2.664 -15.846 1.00 89.44 177 THR A O 1
ATOM 1330 N N . GLU A 1 178 ? 27.045 -2.687 -14.912 1.00 90.00 178 GLU A N 1
ATOM 1331 C CA . GLU A 1 178 ? 26.707 -4.008 -15.451 1.00 90.00 178 GLU A CA 1
ATOM 1332 C C . GLU A 1 178 ? 26.478 -3.978 -16.973 1.00 90.00 178 GLU A C 1
ATOM 1334 O O . GLU A 1 178 ? 26.894 -4.903 -17.677 1.00 90.00 178 GLU A O 1
ATOM 1339 N N . LEU A 1 179 ? 25.908 -2.894 -17.517 1.00 86.50 179 LEU A N 1
ATOM 1340 C CA . LEU A 1 179 ? 25.740 -2.729 -18.967 1.00 86.50 179 LEU A CA 1
ATOM 1341 C C . LEU A 1 179 ? 27.073 -2.749 -19.732 1.00 86.50 179 LEU A C 1
ATOM 1343 O O . LEU A 1 179 ? 27.146 -3.314 -20.829 1.00 86.50 179 LEU A O 1
ATOM 1347 N N . GLU A 1 180 ? 28.129 -2.188 -19.142 1.00 84.12 180 GLU A N 1
ATOM 1348 C CA . GLU A 1 180 ? 29.470 -2.069 -19.734 1.00 84.12 180 GLU A CA 1
ATOM 1349 C C . GLU A 1 180 ? 30.261 -3.394 -19.768 1.00 84.12 180 GLU A C 1
ATOM 1351 O O . GLU A 1 180 ? 31.378 -3.430 -20.278 1.00 84.12 180 GLU A O 1
ATOM 1356 N N . GLY A 1 181 ? 29.680 -4.514 -19.316 1.00 78.62 181 GLY A N 1
ATOM 1357 C CA . GLY A 1 181 ? 30.325 -5.837 -19.361 1.00 78.62 181 GLY A CA 1
ATOM 1358 C C . GLY A 1 181 ? 30.408 -6.564 -18.028 1.00 78.62 181 GLY A C 1
ATOM 1359 O O . GLY A 1 181 ? 31.213 -7.484 -17.898 1.00 78.62 181 GLY A O 1
ATOM 1360 N N . GLY A 1 182 ? 29.609 -6.165 -17.044 1.00 76.50 182 GLY A N 1
ATOM 1361 C CA . GLY A 1 182 ? 29.582 -6.834 -15.754 1.00 76.50 182 GLY A CA 1
ATOM 1362 C C . GLY A 1 182 ? 28.782 -8.149 -15.753 1.00 76.50 182 GLY A C 1
ATOM 1363 O O . GLY A 1 182 ? 28.201 -8.573 -16.753 1.00 76.50 182 GLY A O 1
ATOM 1364 N N . THR A 1 183 ? 28.806 -8.833 -14.608 1.00 76.62 183 THR A N 1
ATOM 1365 C CA . THR A 1 183 ? 28.219 -10.171 -14.385 1.00 76.62 183 THR A CA 1
ATOM 1366 C C . THR A 1 183 ? 26.775 -10.138 -13.861 1.00 76.62 183 THR A C 1
ATOM 1368 O O . THR A 1 183 ? 26.181 -11.185 -13.611 1.00 76.62 183 THR A O 1
ATOM 1371 N N . GLY A 1 184 ? 26.217 -8.949 -13.637 1.00 77.75 184 GLY A N 1
ATOM 1372 C CA . GLY A 1 184 ? 24.937 -8.684 -12.973 1.00 77.75 184 GLY A CA 1
ATOM 1373 C C . GLY A 1 184 ? 24.985 -8.713 -11.440 1.00 77.75 184 GLY A C 1
ATOM 1374 O O . GLY A 1 184 ? 23.981 -8.438 -10.783 1.00 77.75 184 GLY A O 1
ATOM 1375 N N . SER A 1 185 ? 26.133 -9.047 -10.843 1.00 86.31 185 SER A N 1
ATOM 1376 C CA . SER A 1 185 ? 26.255 -9.273 -9.398 1.00 86.31 185 SER A CA 1
ATOM 1377 C C . SER A 1 185 ? 26.159 -7.999 -8.560 1.00 86.31 185 SER A C 1
ATOM 1379 O O . SER A 1 185 ? 25.515 -8.027 -7.515 1.00 86.31 185 SER A O 1
ATOM 1381 N N . ARG A 1 186 ? 26.735 -6.875 -9.000 1.00 89.12 186 ARG A N 1
ATOM 1382 C CA . ARG A 1 186 ? 26.737 -5.621 -8.227 1.00 89.12 186 ARG A CA 1
ATOM 1383 C C . ARG A 1 186 ? 25.347 -5.016 -8.165 1.00 89.12 186 ARG A C 1
ATOM 1385 O O . ARG A 1 186 ? 24.913 -4.606 -7.095 1.00 89.12 186 ARG A O 1
ATOM 1392 N N . PHE A 1 187 ? 24.646 -5.003 -9.296 1.00 91.56 187 PHE A N 1
ATOM 1393 C CA . PHE A 1 187 ? 23.266 -4.528 -9.362 1.00 91.56 187 PHE A CA 1
ATOM 1394 C C . PHE A 1 187 ? 22.342 -5.374 -8.481 1.00 91.56 187 PHE A C 1
ATOM 1396 O O . PHE A 1 187 ? 21.581 -4.825 -7.687 1.00 91.56 187 PHE A O 1
ATOM 1403 N N . ARG A 1 188 ? 22.474 -6.706 -8.545 1.00 90.81 188 ARG A N 1
ATOM 1404 C CA . ARG A 1 188 ? 21.708 -7.617 -7.689 1.00 90.81 188 ARG A CA 1
ATOM 1405 C C . ARG A 1 188 ? 21.994 -7.399 -6.204 1.00 90.81 188 ARG A C 1
ATOM 1407 O O . ARG A 1 188 ? 21.052 -7.285 -5.431 1.00 90.81 188 ARG A O 1
ATOM 1414 N N . SER A 1 189 ? 23.264 -7.333 -5.808 1.00 90.62 189 SER A N 1
ATOM 1415 C CA . SER A 1 189 ? 23.635 -7.139 -4.402 1.00 90.62 189 SER A CA 1
ATOM 1416 C C . SER A 1 189 ? 23.194 -5.777 -3.868 1.00 90.62 189 SER A C 1
ATOM 1418 O O . SER A 1 189 ? 22.752 -5.691 -2.726 1.00 90.62 189 SER A O 1
ATOM 1420 N N . ALA A 1 190 ? 23.273 -4.720 -4.685 1.00 91.62 190 ALA A N 1
ATOM 1421 C CA . ALA A 1 190 ? 22.761 -3.404 -4.314 1.00 91.62 190 ALA A CA 1
ATOM 1422 C C . ALA A 1 190 ? 21.243 -3.445 -4.079 1.00 91.62 190 ALA A C 1
ATOM 1424 O O . ALA A 1 190 ? 20.772 -2.962 -3.053 1.00 91.62 190 ALA A O 1
ATOM 1425 N N . LEU A 1 191 ? 20.492 -4.071 -4.992 1.00 91.88 191 LEU A N 1
ATOM 1426 C CA . LEU A 1 191 ? 19.043 -4.214 -4.873 1.00 91.88 191 LEU A CA 1
ATOM 1427 C C . LEU A 1 191 ? 18.638 -5.053 -3.652 1.00 91.88 191 LEU A C 1
ATOM 1429 O O . LEU A 1 191 ? 17.766 -4.634 -2.899 1.00 91.88 191 LEU A O 1
ATOM 1433 N N . ASP A 1 192 ? 19.264 -6.213 -3.434 1.00 90.44 192 ASP A N 1
ATOM 1434 C CA . ASP A 1 192 ? 18.938 -7.076 -2.291 1.00 90.44 192 ASP A CA 1
ATOM 1435 C C . ASP A 1 192 ? 19.239 -6.378 -0.957 1.00 90.44 192 ASP A C 1
ATOM 1437 O O . ASP A 1 192 ? 18.407 -6.417 -0.055 1.00 90.44 192 ASP A O 1
ATOM 1441 N N . GLY A 1 193 ? 20.353 -5.644 -0.851 1.00 89.31 193 GLY A N 1
ATOM 1442 C CA . GLY A 1 193 ? 20.664 -4.849 0.341 1.00 89.31 193 GLY A CA 1
ATOM 1443 C C . GLY A 1 193 ? 19.618 -3.765 0.634 1.00 89.31 193 GLY A C 1
ATOM 1444 O O . GLY A 1 193 ? 19.187 -3.619 1.777 1.00 89.31 193 GLY A O 1
ATOM 1445 N N . MET A 1 194 ? 19.154 -3.045 -0.395 1.00 89.00 194 MET A N 1
ATOM 1446 C CA . MET A 1 194 ? 18.080 -2.050 -0.246 1.00 89.00 194 MET A CA 1
ATOM 1447 C C . MET A 1 194 ? 16.750 -2.698 0.157 1.00 89.00 194 MET A C 1
ATOM 1449 O O . MET A 1 194 ? 16.046 -2.175 1.017 1.00 89.00 194 MET A O 1
ATOM 1453 N N . LEU A 1 195 ? 16.410 -3.853 -0.426 1.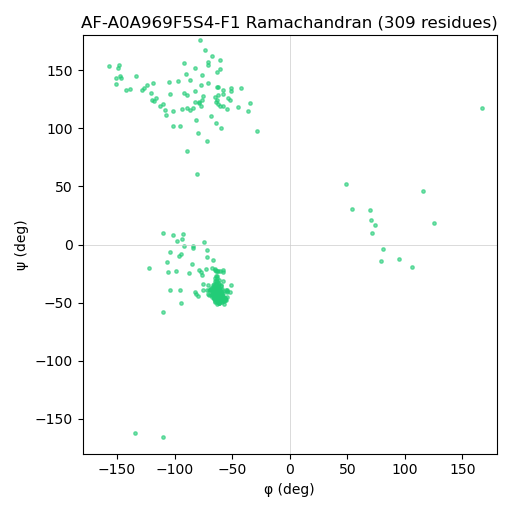00 88.00 195 LEU A N 1
ATOM 1454 C CA . LEU A 1 195 ? 15.193 -4.593 -0.088 1.00 88.00 195 LEU A CA 1
ATOM 1455 C C . LEU A 1 195 ? 15.230 -5.126 1.346 1.00 88.00 195 LEU A C 1
ATOM 1457 O O . LEU A 1 195 ? 14.229 -5.028 2.047 1.00 88.00 195 LEU A O 1
ATOM 1461 N N . GLN A 1 196 ? 16.364 -5.666 1.797 1.00 86.44 196 GLN A N 1
ATOM 1462 C CA . GLN A 1 196 ? 16.531 -6.127 3.178 1.00 86.44 196 GLN A CA 1
ATOM 1463 C C . GLN A 1 196 ? 16.349 -4.978 4.173 1.00 86.44 196 GLN A C 1
ATOM 1465 O O . GLN A 1 196 ? 15.598 -5.125 5.137 1.00 86.44 196 GLN A O 1
ATOM 1470 N N . GLN A 1 197 ? 16.967 -3.824 3.904 1.00 84.56 197 GLN A N 1
ATOM 1471 C CA . GLN A 1 197 ? 16.802 -2.638 4.738 1.00 84.56 197 GLN A CA 1
ATOM 1472 C C . GLN A 1 197 ? 15.350 -2.147 4.739 1.00 84.56 197 GLN A C 1
ATOM 1474 O O . GLN A 1 197 ? 14.786 -1.921 5.803 1.00 84.56 197 GLN A O 1
ATOM 1479 N N . GLY A 1 198 ? 14.707 -2.074 3.569 1.00 81.56 198 GLY A N 1
ATOM 1480 C CA . GLY A 1 198 ? 13.298 -1.694 3.467 1.00 81.56 198 GLY A CA 1
ATOM 1481 C C . GLY A 1 198 ? 12.364 -2.640 4.229 1.00 81.56 198 GLY A C 1
ATOM 1482 O O . GLY A 1 198 ? 11.390 -2.191 4.818 1.00 81.56 198 GLY A O 1
ATOM 1483 N N . VAL A 1 199 ? 12.656 -3.945 4.287 1.00 79.50 199 VAL A N 1
ATOM 1484 C CA . VAL A 1 199 ? 11.873 -4.892 5.104 1.00 79.50 199 VAL A CA 1
ATOM 1485 C C . VAL A 1 199 ? 12.039 -4.626 6.600 1.00 79.50 199 VAL A C 1
ATOM 1487 O O . VAL A 1 199 ? 11.048 -4.703 7.323 1.00 79.50 199 VAL A O 1
ATOM 1490 N N . LEU A 1 200 ? 13.248 -4.295 7.060 1.00 79.75 200 LEU A N 1
ATOM 1491 C CA . LEU A 1 200 ? 13.506 -3.929 8.460 1.00 79.75 200 LEU A CA 1
ATOM 1492 C C . LEU A 1 200 ? 12.811 -2.621 8.839 1.00 79.75 200 LEU A C 1
ATOM 1494 O O . LEU A 1 200 ? 12.185 -2.535 9.891 1.00 79.75 200 LEU A O 1
ATOM 1498 N N . ASP A 1 201 ? 12.853 -1.643 7.938 1.00 76.56 201 ASP A N 1
ATOM 1499 C CA . ASP A 1 201 ? 12.142 -0.379 8.094 1.00 76.56 201 ASP A CA 1
ATOM 1500 C C . ASP A 1 201 ? 10.624 -0.569 7.918 1.00 76.56 201 ASP A C 1
ATOM 1502 O O . ASP A 1 201 ? 9.858 0.323 8.270 1.00 76.56 201 ASP A O 1
ATOM 1506 N N . GLY A 1 202 ? 10.187 -1.748 7.443 1.00 70.62 202 GLY A N 1
ATOM 1507 C CA . GLY A 1 202 ? 8.820 -2.228 7.214 1.00 70.62 202 GLY A CA 1
ATOM 1508 C C . GLY A 1 202 ? 8.080 -1.539 6.059 1.00 70.62 202 GLY A C 1
ATOM 1509 O O . GLY A 1 202 ? 6.854 -1.399 6.100 1.00 70.62 202 GLY A O 1
ATOM 1510 N N . ASP A 1 203 ? 8.833 -1.097 5.060 1.00 74.62 203 ASP A N 1
ATOM 1511 C CA . ASP A 1 203 ? 8.356 -0.473 3.833 1.00 74.62 203 ASP A CA 1
ATOM 1512 C C . ASP A 1 203 ? 7.582 -1.456 2.934 1.00 74.62 203 ASP A C 1
ATOM 1514 O O . ASP A 1 203 ? 7.677 -2.689 3.036 1.00 74.62 203 ASP A O 1
ATOM 1518 N N . GLU A 1 204 ? 6.809 -0.908 1.993 1.00 73.94 204 GLU A N 1
ATOM 1519 C CA . GLU A 1 204 ? 6.054 -1.706 1.028 1.00 73.94 204 GLU A CA 1
ATOM 1520 C C . GLU A 1 204 ? 6.966 -2.194 -0.114 1.00 73.94 204 GLU A C 1
ATOM 1522 O O . GLU A 1 204 ? 7.209 -1.518 -1.114 1.00 73.94 204 GLU A O 1
ATOM 1527 N N . THR A 1 205 ? 7.463 -3.428 0.018 1.00 74.56 205 THR A N 1
ATOM 1528 C CA . THR A 1 205 ? 8.406 -4.049 -0.930 1.00 74.56 205 THR A CA 1
ATOM 1529 C C . THR A 1 205 ? 7.870 -4.195 -2.358 1.00 74.56 205 THR A C 1
ATOM 1531 O O . THR A 1 205 ? 8.654 -4.240 -3.306 1.00 74.56 205 THR A O 1
ATOM 1534 N N . ALA A 1 206 ? 6.547 -4.220 -2.548 1.00 69.38 206 ALA A N 1
ATOM 1535 C CA . ALA A 1 206 ? 5.924 -4.308 -3.870 1.00 69.38 206 ALA A CA 1
ATOM 1536 C C . ALA A 1 206 ? 6.225 -3.091 -4.764 1.00 69.38 206 ALA A C 1
ATOM 1538 O O . ALA A 1 206 ? 6.310 -3.231 -5.987 1.00 69.38 206 ALA A O 1
ATOM 1539 N N . ALA A 1 207 ? 6.459 -1.914 -4.180 1.00 71.69 207 ALA A N 1
ATOM 1540 C CA . ALA A 1 207 ? 6.728 -0.700 -4.947 1.00 71.69 207 ALA A CA 1
ATOM 1541 C C . ALA A 1 207 ? 8.056 -0.708 -5.703 1.00 71.69 207 ALA A C 1
ATOM 1543 O O . ALA A 1 207 ? 8.200 -0.010 -6.709 1.00 71.69 207 ALA A O 1
ATOM 1544 N N . TRP A 1 208 ? 9.000 -1.562 -5.307 1.00 81.06 208 TRP A N 1
ATOM 1545 C CA . TRP A 1 208 ? 10.253 -1.744 -6.036 1.00 81.06 208 TRP A CA 1
ATOM 1546 C C . TRP A 1 208 ? 10.036 -2.275 -7.460 1.00 81.06 208 TRP A C 1
ATOM 1548 O O . TRP A 1 208 ? 10.848 -2.007 -8.345 1.00 81.06 208 TRP A O 1
ATOM 1558 N N . GLN A 1 209 ? 8.904 -2.938 -7.739 1.00 85.25 209 GLN A N 1
ATOM 1559 C CA . GLN A 1 209 ? 8.509 -3.290 -9.111 1.00 85.25 209 GLN A CA 1
ATOM 1560 C C . GLN A 1 209 ? 8.292 -2.046 -9.989 1.00 85.25 209 GLN A C 1
ATOM 1562 O O . GLN A 1 209 ? 8.596 -2.069 -11.186 1.00 85.25 209 GLN A O 1
ATOM 1567 N N . GLY A 1 210 ? 7.788 -0.956 -9.402 1.00 81.81 210 GLY A N 1
ATOM 1568 C CA . GLY A 1 210 ? 7.642 0.337 -10.066 1.00 81.81 210 GLY A CA 1
ATOM 1569 C C . GLY A 1 210 ? 8.998 0.933 -10.434 1.00 81.81 210 GLY A C 1
ATOM 1570 O O . GLY A 1 210 ? 9.201 1.293 -11.590 1.00 81.81 210 GLY A O 1
ATOM 1571 N N . ALA A 1 211 ? 9.958 0.919 -9.504 1.00 83.50 211 ALA A N 1
ATOM 1572 C CA . ALA A 1 211 ? 11.319 1.407 -9.744 1.00 83.50 211 ALA A CA 1
ATOM 1573 C C . ALA A 1 211 ? 12.015 0.673 -10.908 1.00 83.50 211 ALA A C 1
ATOM 1575 O O . ALA A 1 211 ? 12.582 1.311 -11.793 1.00 83.50 211 ALA A O 1
ATOM 1576 N N . ILE A 1 212 ? 11.912 -0.662 -10.975 1.00 89.38 212 ILE A N 1
ATOM 1577 C CA . ILE A 1 212 ? 12.456 -1.435 -12.109 1.00 89.38 212 ILE A CA 1
ATOM 1578 C C . ILE A 1 212 ? 11.741 -1.097 -13.422 1.00 89.38 212 ILE A C 1
ATOM 1580 O O . ILE A 1 212 ? 12.377 -1.018 -14.473 1.00 89.38 212 ILE A O 1
ATOM 1584 N N . SER A 1 213 ? 10.428 -0.872 -13.378 1.00 88.06 213 SER A N 1
ATOM 1585 C CA . SER A 1 213 ? 9.654 -0.512 -14.571 1.00 88.06 213 SER A CA 1
ATOM 1586 C C . SER A 1 213 ? 10.024 0.885 -15.092 1.00 88.06 213 SER A C 1
ATOM 1588 O O . SER A 1 213 ? 10.170 1.054 -16.301 1.00 88.06 213 SER A O 1
ATOM 1590 N N . VAL A 1 214 ? 10.293 1.845 -14.199 1.00 85.00 214 VAL A N 1
ATOM 1591 C CA . VAL A 1 214 ? 10.832 3.168 -14.557 1.00 85.00 214 VAL A CA 1
ATOM 1592 C C . VAL A 1 214 ? 12.215 3.057 -15.194 1.00 85.00 214 VAL A C 1
ATOM 1594 O O . VAL A 1 214 ? 12.415 3.605 -16.276 1.00 85.00 214 VAL A O 1
ATOM 1597 N N . LEU A 1 215 ? 13.150 2.312 -14.586 1.00 86.88 215 LEU A N 1
ATOM 1598 C CA . LEU A 1 215 ? 14.478 2.099 -15.180 1.00 86.88 215 LEU A CA 1
ATOM 1599 C C . LEU A 1 215 ? 14.368 1.545 -16.601 1.00 86.88 215 LEU A C 1
ATOM 1601 O O . LEU A 1 215 ? 15.045 2.019 -17.511 1.00 86.88 215 LEU A O 1
ATOM 1605 N N . ARG A 1 216 ? 13.498 0.552 -16.799 1.00 89.44 216 ARG A N 1
ATOM 1606 C CA . ARG A 1 216 ? 13.272 -0.049 -18.112 1.00 89.44 216 ARG A CA 1
ATOM 1607 C C . ARG A 1 216 ? 12.733 0.969 -19.115 1.00 89.44 216 ARG A C 1
ATOM 1609 O O . ARG A 1 216 ? 13.265 1.043 -20.217 1.00 89.44 216 ARG A O 1
ATOM 1616 N N . ARG A 1 217 ? 11.721 1.756 -18.742 1.00 86.50 217 ARG A N 1
ATOM 1617 C CA . ARG A 1 217 ? 11.102 2.763 -19.617 1.00 86.50 217 ARG A CA 1
ATOM 1618 C C . ARG A 1 217 ? 12.092 3.839 -20.066 1.00 86.50 217 ARG A C 1
ATOM 1620 O O . ARG A 1 217 ? 12.131 4.157 -21.247 1.00 86.50 217 ARG A O 1
ATOM 1627 N N . GLU A 1 218 ? 12.897 4.363 -19.145 1.00 84.62 218 GLU A N 1
ATOM 1628 C CA . GLU A 1 218 ? 13.834 5.454 -19.444 1.00 84.62 218 GLU A CA 1
ATOM 1629 C C . GLU A 1 218 ? 15.065 4.987 -20.229 1.00 84.62 218 GLU A C 1
ATOM 1631 O O . GLU A 1 218 ? 15.604 5.730 -21.050 1.00 84.62 218 GLU A O 1
ATOM 1636 N N . LEU A 1 219 ? 15.539 3.762 -19.974 1.00 85.94 219 LEU A N 1
ATOM 1637 C CA . LEU A 1 219 ? 16.817 3.298 -20.514 1.00 85.94 219 LEU A CA 1
ATOM 1638 C C . LEU A 1 219 ? 16.663 2.495 -21.804 1.00 85.94 219 LEU A C 1
ATOM 1640 O O . LEU A 1 219 ? 17.462 2.674 -22.715 1.00 85.94 219 LEU A O 1
ATOM 1644 N N . LEU A 1 220 ? 15.648 1.638 -21.936 1.00 86.94 220 LEU A N 1
ATOM 1645 C CA . LEU A 1 220 ? 15.541 0.746 -23.097 1.00 86.94 220 LEU A CA 1
ATOM 1646 C C . LEU A 1 220 ? 15.561 1.477 -24.463 1.00 86.94 220 LEU A C 1
ATOM 1648 O O . LEU A 1 220 ? 16.255 0.981 -25.356 1.00 86.94 220 LEU A O 1
ATOM 1652 N N . PRO A 1 221 ? 14.916 2.654 -24.640 1.00 85.69 221 PRO A N 1
ATOM 1653 C CA . PRO A 1 221 ? 14.921 3.378 -25.916 1.00 85.69 221 PRO A CA 1
ATOM 1654 C C . PRO A 1 221 ? 16.293 3.904 -26.358 1.00 85.69 221 PRO A C 1
ATOM 1656 O O . PRO A 1 221 ? 16.483 4.180 -27.539 1.00 85.69 221 PRO A O 1
ATOM 1659 N N . VAL A 1 222 ? 17.241 4.072 -25.430 1.00 84.06 222 VAL A N 1
ATOM 1660 C CA . VAL A 1 222 ? 18.543 4.708 -25.707 1.00 84.06 222 VAL A CA 1
ATOM 1661 C C . VAL A 1 222 ? 19.699 3.710 -25.811 1.00 84.06 222 VAL A C 1
ATOM 1663 O O . VAL A 1 222 ? 20.827 4.086 -26.124 1.00 84.06 222 VAL A O 1
ATOM 1666 N N . LEU A 1 223 ? 19.434 2.437 -25.515 1.00 86.56 223 LEU A N 1
ATOM 1667 C CA . LEU A 1 223 ? 20.427 1.367 -25.523 1.00 86.56 223 LEU A CA 1
ATOM 1668 C C . LEU A 1 223 ? 20.517 0.701 -26.900 1.00 86.56 223 LEU A C 1
ATOM 1670 O O . LEU A 1 223 ? 19.516 0.528 -27.593 1.00 86.56 223 LEU A O 1
ATOM 1674 N N . ASN A 1 224 ? 21.717 0.255 -27.276 1.00 86.50 224 ASN A N 1
ATOM 1675 C CA . ASN A 1 224 ? 21.894 -0.584 -28.466 1.00 86.50 224 ASN A CA 1
ATOM 1676 C C . ASN A 1 224 ? 21.391 -2.024 -28.230 1.00 86.50 224 ASN A C 1
ATOM 1678 O O . ASN A 1 224 ? 21.190 -2.433 -27.090 1.00 86.50 224 ASN A O 1
ATOM 1682 N N . ALA A 1 225 ? 21.244 -2.828 -29.289 1.00 86.12 225 ALA A N 1
ATOM 1683 C CA . ALA A 1 225 ? 20.679 -4.182 -29.201 1.00 86.12 225 ALA A CA 1
ATOM 1684 C C . ALA A 1 225 ? 21.383 -5.099 -28.173 1.00 86.12 225 ALA A C 1
ATOM 1686 O O . ALA A 1 225 ? 20.728 -5.818 -27.417 1.00 86.12 225 ALA A O 1
ATOM 1687 N N . THR A 1 226 ? 22.717 -5.048 -28.090 1.00 86.75 226 THR A N 1
ATOM 1688 C CA . THR A 1 226 ? 23.492 -5.837 -27.116 1.00 86.75 226 THR A CA 1
ATOM 1689 C C . THR A 1 226 ? 23.230 -5.371 -25.684 1.00 86.75 226 THR A C 1
ATOM 1691 O O . THR A 1 226 ? 23.066 -6.187 -24.775 1.00 86.75 226 THR A O 1
ATOM 1694 N N . GLN A 1 227 ? 23.177 -4.056 -25.472 1.00 87.69 227 GLN A N 1
ATOM 1695 C CA . GLN A 1 227 ? 22.863 -3.460 -24.177 1.00 87.69 227 GLN A CA 1
ATOM 1696 C C . GLN A 1 227 ? 21.409 -3.713 -23.771 1.00 87.69 227 GLN A C 1
ATOM 1698 O O . GLN A 1 227 ? 21.171 -3.995 -22.603 1.00 87.69 227 GLN A O 1
ATOM 1703 N N . GLN A 1 228 ? 20.455 -3.676 -24.705 1.00 90.06 228 GLN A N 1
ATOM 1704 C CA . GLN A 1 228 ? 19.046 -3.993 -24.454 1.00 90.06 228 GLN A CA 1
ATOM 1705 C C . GLN A 1 228 ? 18.876 -5.438 -23.979 1.00 90.06 228 GLN A C 1
ATOM 1707 O O . GLN A 1 228 ? 18.201 -5.672 -22.979 1.00 90.06 228 GLN A O 1
ATOM 1712 N N . LEU A 1 229 ? 19.543 -6.402 -24.625 1.00 88.69 229 LEU A N 1
ATOM 1713 C CA . LEU A 1 229 ? 19.497 -7.804 -24.198 1.00 88.69 229 LEU A CA 1
ATOM 1714 C C . LEU A 1 229 ? 20.046 -7.983 -22.773 1.00 88.69 229 LEU A C 1
ATOM 1716 O O . LEU A 1 229 ? 19.452 -8.686 -21.955 1.00 88.69 229 LEU A O 1
ATOM 1720 N N . ARG A 1 230 ? 21.164 -7.317 -22.452 1.00 89.06 230 ARG A N 1
ATOM 1721 C CA . ARG A 1 230 ? 21.726 -7.322 -21.091 1.00 89.06 230 ARG A CA 1
ATOM 1722 C C . ARG A 1 230 ? 20.794 -6.651 -20.084 1.00 89.06 230 ARG A C 1
ATOM 1724 O O . ARG A 1 230 ? 20.573 -7.207 -19.012 1.00 89.06 230 ARG A O 1
ATOM 1731 N N . ALA A 1 231 ? 20.243 -5.491 -20.432 1.00 91.00 231 ALA A N 1
ATOM 1732 C CA . ALA A 1 231 ? 19.308 -4.739 -19.606 1.00 91.00 231 ALA A CA 1
ATOM 1733 C C . ALA A 1 231 ? 18.079 -5.579 -19.241 1.00 91.00 231 ALA A C 1
ATOM 1735 O O . ALA A 1 231 ? 17.749 -5.685 -18.064 1.00 91.00 231 ALA A O 1
ATOM 1736 N N . GLU A 1 232 ? 17.451 -6.238 -20.218 1.00 92.50 232 GLU A N 1
ATOM 1737 C CA . GLU A 1 232 ? 16.298 -7.114 -19.972 1.00 92.50 232 GLU A CA 1
ATOM 1738 C C . GLU A 1 232 ? 16.662 -8.298 -19.062 1.00 92.50 232 GLU A C 1
ATOM 1740 O O . GLU A 1 232 ? 15.897 -8.643 -18.159 1.00 92.50 232 GLU A O 1
ATOM 1745 N N . GLY A 1 233 ? 17.865 -8.865 -19.206 1.00 90.81 233 GLY A N 1
ATOM 1746 C CA . GLY A 1 233 ? 18.383 -9.871 -18.274 1.00 90.81 233 GLY A CA 1
ATOM 1747 C C . GLY A 1 233 ? 18.499 -9.355 -16.832 1.00 90.81 233 GLY A C 1
ATOM 1748 O O . GLY A 1 233 ? 18.085 -10.041 -15.895 1.00 90.81 233 GLY A O 1
ATOM 1749 N N . LEU A 1 234 ? 19.013 -8.135 -16.643 1.00 92.25 234 LEU A N 1
ATOM 1750 C CA . LEU A 1 234 ? 19.115 -7.490 -15.328 1.00 92.25 234 LEU A CA 1
ATOM 1751 C C . LEU A 1 234 ? 17.735 -7.169 -14.740 1.00 92.25 234 LEU A C 1
ATOM 1753 O O . LEU A 1 234 ? 17.508 -7.417 -13.556 1.00 92.25 234 LEU A O 1
ATOM 1757 N N . PHE A 1 235 ? 16.797 -6.670 -15.549 1.00 92.50 235 PHE A N 1
ATOM 1758 C CA . PHE A 1 235 ? 15.426 -6.404 -15.106 1.00 92.50 235 PHE A CA 1
ATOM 1759 C C . PHE A 1 235 ? 14.698 -7.692 -14.716 1.00 92.50 235 PHE A C 1
ATOM 1761 O O . PHE A 1 235 ? 14.022 -7.719 -13.689 1.00 92.50 235 PHE A O 1
ATOM 1768 N N . GLY A 1 236 ? 14.873 -8.775 -15.478 1.00 91.25 236 GLY A N 1
ATOM 1769 C CA . GLY A 1 236 ? 14.347 -10.094 -15.130 1.00 91.25 236 GLY A CA 1
ATOM 1770 C C . GLY A 1 236 ? 14.876 -10.587 -13.782 1.00 91.25 236 GLY A C 1
ATOM 1771 O O . GLY A 1 236 ? 14.089 -10.939 -12.904 1.00 91.25 236 GLY A O 1
ATOM 1772 N N . GLN A 1 237 ? 16.197 -10.529 -13.575 1.00 90.75 237 GLN A N 1
ATOM 1773 C CA . GLN A 1 237 ? 16.819 -10.889 -12.293 1.00 90.75 237 GLN A CA 1
ATOM 1774 C C . GLN A 1 237 ? 16.311 -10.016 -11.138 1.00 90.75 237 GLN A C 1
ATOM 1776 O O . GLN A 1 237 ? 15.990 -10.542 -10.074 1.00 90.75 237 GLN A O 1
ATOM 1781 N N . ALA A 1 238 ? 16.183 -8.703 -11.349 1.00 92.19 238 ALA A N 1
ATOM 1782 C CA . ALA A 1 238 ? 15.648 -7.788 -10.343 1.00 92.19 238 ALA A CA 1
ATOM 1783 C C . ALA A 1 238 ? 14.240 -8.187 -9.901 1.00 92.19 238 ALA A C 1
ATOM 1785 O O . ALA A 1 238 ? 13.954 -8.240 -8.708 1.00 92.19 238 ALA A O 1
ATOM 1786 N N . ARG A 1 239 ? 13.360 -8.501 -10.860 1.00 91.81 239 ARG A N 1
ATOM 1787 C CA . ARG A 1 239 ? 11.976 -8.894 -10.572 1.00 91.81 239 ARG A CA 1
ATOM 1788 C C . ARG A 1 239 ? 11.901 -10.187 -9.762 1.00 91.81 239 ARG A C 1
ATOM 1790 O O . ARG A 1 239 ? 11.052 -10.266 -8.877 1.00 91.81 239 ARG A O 1
ATOM 1797 N N . VAL A 1 240 ? 12.787 -11.152 -10.026 1.00 91.81 240 VAL A N 1
ATOM 1798 C CA . VAL A 1 240 ? 12.901 -12.389 -9.232 1.00 91.81 240 VAL A CA 1
ATOM 1799 C C . VAL A 1 240 ? 13.317 -12.072 -7.795 1.00 91.81 240 VAL A C 1
ATOM 1801 O O . VAL A 1 240 ? 12.617 -12.464 -6.866 1.00 91.81 240 VAL A O 1
ATOM 1804 N N . VAL A 1 241 ? 14.383 -11.288 -7.608 1.00 91.19 241 VAL A N 1
ATOM 1805 C CA . VAL A 1 241 ? 14.893 -10.907 -6.276 1.00 91.19 241 VAL A CA 1
ATOM 1806 C C . VAL A 1 241 ? 13.845 -10.134 -5.473 1.00 91.19 241 VAL A C 1
ATOM 1808 O O . VAL A 1 241 ? 13.638 -10.413 -4.294 1.00 91.19 241 VAL A O 1
ATOM 1811 N N . ILE A 1 242 ? 13.126 -9.205 -6.111 1.00 90.62 242 ILE A N 1
ATOM 1812 C CA . ILE A 1 242 ? 12.011 -8.489 -5.477 1.00 90.62 242 ILE A CA 1
ATOM 1813 C C . ILE A 1 242 ? 10.905 -9.471 -5.069 1.00 90.62 242 ILE A C 1
ATOM 1815 O O . ILE A 1 242 ? 10.376 -9.365 -3.966 1.00 90.62 242 ILE A O 1
ATOM 1819 N N . GLY A 1 243 ? 10.561 -10.437 -5.927 1.00 89.19 243 GLY A N 1
ATOM 1820 C CA . GLY A 1 243 ? 9.576 -11.473 -5.612 1.00 89.19 243 GLY A CA 1
ATOM 1821 C C . GLY A 1 243 ? 9.957 -12.291 -4.375 1.00 89.19 243 GLY A C 1
ATOM 1822 O O . GLY A 1 243 ? 9.146 -12.438 -3.461 1.00 89.19 243 GLY A O 1
ATOM 1823 N N . GLU A 1 244 ? 11.204 -12.757 -4.302 1.00 89.56 244 GLU A N 1
ATOM 1824 C CA . GLU A 1 244 ? 11.731 -13.478 -3.136 1.00 89.56 244 GLU A CA 1
ATOM 1825 C C . GLU A 1 244 ? 11.732 -12.609 -1.871 1.00 89.56 244 GLU A C 1
ATOM 1827 O O . GLU A 1 244 ? 11.351 -13.076 -0.797 1.00 89.56 244 GLU A O 1
ATOM 1832 N N . ALA A 1 245 ? 12.111 -11.334 -1.984 1.00 88.19 245 ALA A N 1
ATOM 1833 C CA . ALA A 1 245 ? 12.098 -10.399 -0.863 1.00 88.19 245 ALA A CA 1
ATOM 1834 C C . ALA A 1 245 ? 10.678 -10.142 -0.334 1.00 88.19 245 ALA A C 1
ATOM 1836 O O . ALA A 1 245 ? 10.481 -10.104 0.880 1.00 88.19 245 ALA A O 1
ATOM 1837 N N . ILE A 1 246 ? 9.678 -10.026 -1.216 1.00 86.19 246 ILE A N 1
ATOM 1838 C CA . ILE A 1 246 ? 8.264 -9.905 -0.825 1.00 86.19 246 ILE A CA 1
ATOM 1839 C C . ILE A 1 246 ? 7.818 -11.148 -0.046 1.00 86.19 246 ILE A C 1
ATOM 1841 O O . ILE A 1 246 ? 7.194 -11.002 1.005 1.00 86.19 246 ILE A O 1
ATOM 1845 N N . GLN A 1 247 ? 8.169 -12.351 -0.517 1.00 86.50 247 GLN A N 1
ATOM 1846 C CA . GLN A 1 247 ? 7.842 -13.602 0.180 1.00 86.50 247 GLN A CA 1
ATOM 1847 C C . GLN A 1 247 ? 8.478 -13.654 1.574 1.00 86.50 247 GLN A C 1
ATOM 1849 O O . GLN A 1 247 ? 7.784 -13.903 2.560 1.00 86.50 247 GLN A O 1
ATOM 1854 N N . ARG A 1 248 ? 9.776 -13.336 1.689 1.00 87.00 248 ARG A N 1
ATOM 1855 C CA . ARG A 1 248 ? 10.461 -13.260 2.992 1.00 87.00 248 ARG A CA 1
ATOM 1856 C C . ARG A 1 248 ? 9.791 -12.249 3.924 1.00 87.00 248 ARG A C 1
ATOM 1858 O O . ARG A 1 248 ? 9.538 -12.563 5.083 1.00 87.00 248 ARG A O 1
ATOM 1865 N N . ALA A 1 249 ? 9.457 -11.063 3.416 1.00 83.69 249 ALA A N 1
ATOM 1866 C CA . ALA A 1 249 ? 8.800 -10.015 4.194 1.00 83.69 249 ALA A CA 1
ATOM 1867 C C . ALA A 1 249 ? 7.410 -10.435 4.698 1.00 83.69 249 ALA A C 1
ATOM 1869 O O . ALA A 1 249 ? 7.029 -10.100 5.817 1.00 83.69 249 ALA A O 1
ATOM 1870 N N . GLN A 1 250 ? 6.640 -11.168 3.888 1.00 83.94 250 GLN A N 1
ATOM 1871 C CA . GLN A 1 250 ? 5.341 -11.712 4.291 1.00 83.94 250 GLN A CA 1
ATOM 1872 C C . GLN A 1 250 ? 5.478 -12.736 5.421 1.00 83.94 250 GLN A C 1
ATOM 1874 O O . GLN A 1 250 ? 4.753 -12.627 6.405 1.00 83.94 250 GLN A O 1
ATOM 1879 N N . ILE A 1 251 ? 6.440 -13.659 5.318 1.00 85.44 251 ILE A N 1
ATOM 1880 C CA . ILE A 1 251 ? 6.714 -14.651 6.369 1.00 85.44 251 ILE A CA 1
ATOM 1881 C C . ILE A 1 251 ? 7.089 -13.956 7.683 1.00 85.44 251 ILE A C 1
ATOM 1883 O O . ILE A 1 251 ? 6.521 -14.269 8.725 1.00 85.44 251 ILE A O 1
ATOM 1887 N N . VAL A 1 252 ? 8.000 -12.977 7.642 1.00 83.75 252 VAL A N 1
ATOM 1888 C CA . VAL A 1 252 ? 8.415 -12.227 8.841 1.00 83.75 252 VAL A CA 1
ATOM 1889 C C . VAL A 1 252 ? 7.229 -11.507 9.488 1.00 83.75 252 VAL A C 1
ATOM 1891 O O . VAL A 1 252 ? 7.046 -11.606 10.700 1.00 83.75 252 VAL A O 1
ATOM 1894 N N . ARG A 1 253 ? 6.388 -10.829 8.695 1.00 81.88 253 ARG A N 1
ATOM 1895 C CA . ARG A 1 253 ? 5.183 -10.154 9.209 1.00 81.88 253 ARG A CA 1
ATOM 1896 C C . ARG A 1 253 ? 4.185 -11.128 9.824 1.00 81.88 253 ARG A C 1
ATOM 1898 O O . ARG A 1 253 ? 3.632 -10.830 10.878 1.00 81.88 253 ARG A O 1
ATOM 1905 N N . GLN A 1 254 ? 3.976 -12.286 9.199 1.00 84.50 254 GLN A N 1
ATOM 1906 C CA . GLN A 1 254 ? 3.090 -13.315 9.736 1.00 84.50 254 GLN A CA 1
ATOM 1907 C C . GLN A 1 254 ? 3.590 -13.820 11.094 1.00 84.50 254 GLN A C 1
ATOM 1909 O O . GLN A 1 254 ? 2.829 -13.817 12.057 1.00 84.50 254 GLN A O 1
ATOM 1914 N N . LEU A 1 255 ? 4.872 -14.188 11.188 1.00 84.75 255 LEU A N 1
ATOM 1915 C CA . LEU A 1 255 ? 5.472 -14.662 12.438 1.00 84.75 255 LEU A CA 1
ATOM 1916 C C . LEU A 1 255 ? 5.390 -13.604 13.545 1.00 84.75 255 LEU A C 1
ATOM 1918 O O . LEU A 1 255 ? 5.081 -13.928 14.689 1.00 84.75 255 LEU A O 1
ATOM 1922 N N . HIS A 1 256 ? 5.622 -12.333 13.206 1.00 85.06 256 HIS A N 1
ATOM 1923 C CA . HIS A 1 256 ? 5.482 -11.233 14.157 1.00 85.06 256 HIS A CA 1
ATOM 1924 C C . HIS A 1 256 ? 4.037 -11.090 14.661 1.00 85.06 256 HIS A C 1
ATOM 1926 O O . HIS A 1 256 ? 3.816 -10.989 15.866 1.00 85.06 256 HIS A O 1
ATOM 1932 N N . GLY A 1 257 ? 3.046 -11.151 13.765 1.00 84.25 257 GLY A N 1
ATOM 1933 C CA . GLY A 1 257 ? 1.630 -11.084 14.136 1.00 84.25 257 GLY A CA 1
ATOM 1934 C C . GLY A 1 257 ? 1.155 -12.284 14.964 1.00 84.25 257 GLY A C 1
ATOM 1935 O O . GLY A 1 257 ? 0.348 -12.126 15.881 1.00 84.25 257 GLY A O 1
ATOM 1936 N N . GLU A 1 258 ? 1.662 -13.487 14.688 1.00 88.38 258 GLU A N 1
ATOM 1937 C CA . GLU A 1 258 ? 1.404 -14.679 15.507 1.00 88.38 258 GLU A CA 1
ATOM 1938 C C . GLU A 1 258 ? 1.988 -14.518 16.915 1.00 88.38 258 GLU A C 1
ATOM 1940 O O . GLU A 1 258 ? 1.297 -14.771 17.904 1.00 88.38 258 GLU A O 1
ATOM 1945 N N . HIS A 1 259 ? 3.222 -14.019 17.012 1.00 86.19 259 HIS A N 1
ATOM 1946 C CA . HIS A 1 259 ? 3.873 -13.745 18.288 1.00 86.19 259 HIS A CA 1
ATOM 1947 C C . HIS A 1 259 ? 3.117 -12.691 19.112 1.00 86.19 259 HIS A C 1
ATOM 1949 O O . HIS A 1 259 ? 2.801 -12.941 20.274 1.00 86.19 259 HIS A O 1
ATOM 1955 N N . GLN A 1 260 ? 2.739 -11.561 18.504 1.00 86.12 260 GLN A N 1
ATOM 1956 C CA . GLN A 1 260 ? 1.939 -10.525 19.169 1.00 86.12 260 GLN A CA 1
ATOM 1957 C C . GLN A 1 260 ? 0.584 -11.058 19.652 1.00 86.12 260 GLN A C 1
ATOM 1959 O O . GLN A 1 260 ? 0.165 -10.758 20.768 1.00 86.12 260 GLN A O 1
ATOM 1964 N N . ASN A 1 261 ? -0.096 -11.885 18.852 1.00 88.44 261 ASN A N 1
ATOM 1965 C CA . ASN A 1 261 ? -1.353 -12.512 19.265 1.00 88.44 261 ASN A CA 1
ATOM 1966 C C . ASN A 1 261 ? -1.177 -13.454 20.460 1.00 88.44 261 ASN A C 1
ATOM 1968 O O . ASN A 1 261 ? -2.060 -13.519 21.314 1.00 88.44 261 ASN A O 1
ATOM 1972 N N . HIS A 1 262 ? -0.071 -14.199 20.523 1.00 90.38 262 HIS A N 1
ATOM 1973 C CA . HIS A 1 262 ? 0.234 -15.039 21.680 1.00 90.38 262 HIS A CA 1
ATOM 1974 C C . HIS A 1 262 ? 0.474 -14.191 22.930 1.00 90.38 262 HIS A C 1
ATOM 1976 O O . HIS A 1 262 ? -0.199 -14.416 23.932 1.00 90.38 262 HIS A O 1
ATOM 1982 N N . LEU A 1 263 ? 1.316 -13.157 22.841 1.00 89.12 263 LEU A N 1
ATOM 1983 C CA . LEU A 1 263 ? 1.553 -12.229 23.951 1.00 89.12 263 LEU A CA 1
ATOM 1984 C C . LEU A 1 263 ? 0.252 -11.584 24.449 1.00 89.12 263 LEU A C 1
ATOM 1986 O O . LEU A 1 263 ? -0.014 -11.579 25.648 1.00 89.12 263 LEU A O 1
ATOM 1990 N N . LEU A 1 264 ? -0.600 -11.103 23.536 1.00 90.31 264 LEU A N 1
ATOM 1991 C CA . LEU A 1 264 ? -1.898 -10.515 23.879 1.00 90.31 264 LEU A CA 1
ATOM 1992 C C . LEU A 1 264 ? -2.826 -11.503 24.589 1.00 90.31 264 LEU A C 1
ATOM 1994 O O . LEU A 1 264 ? -3.497 -11.122 25.548 1.00 90.31 264 LEU A O 1
ATOM 1998 N N . ARG A 1 265 ? -2.882 -12.764 24.141 1.00 90.19 265 ARG A N 1
ATOM 1999 C CA . ARG A 1 265 ? -3.681 -13.794 24.822 1.00 90.19 265 ARG A CA 1
ATOM 2000 C C . ARG A 1 265 ? -3.141 -14.091 26.211 1.00 90.19 265 ARG A C 1
ATOM 2002 O O . ARG A 1 265 ? -3.939 -14.171 27.139 1.00 90.19 265 ARG A O 1
ATOM 2009 N N . ASP A 1 266 ? -1.826 -14.209 26.360 1.00 89.00 266 ASP A 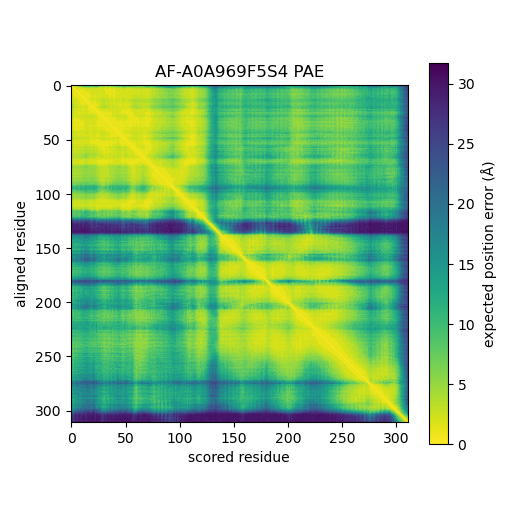N 1
ATOM 2010 C CA . ASP A 1 266 ? -1.203 -14.502 27.649 1.00 89.00 266 ASP A CA 1
ATOM 2011 C C . ASP A 1 266 ? -1.433 -13.360 28.650 1.00 89.00 266 ASP A C 1
ATOM 2013 O O . ASP A 1 266 ? -1.803 -13.604 29.800 1.00 89.00 266 ASP A O 1
ATOM 2017 N N . ILE A 1 267 ? -1.293 -12.107 28.198 1.00 89.06 267 ILE A N 1
ATOM 2018 C CA . ILE A 1 267 ? -1.616 -10.909 28.985 1.00 89.06 267 ILE A CA 1
ATOM 2019 C C . ILE A 1 267 ? -3.098 -10.904 29.352 1.00 89.06 267 ILE A C 1
ATOM 2021 O O . ILE A 1 267 ? -3.446 -10.768 30.522 1.00 89.06 267 ILE A O 1
ATOM 2025 N N . GLY A 1 268 ? -3.982 -11.097 28.370 1.00 88.25 268 GLY A N 1
ATOM 2026 C CA . GLY A 1 268 ? -5.425 -11.130 28.593 1.00 88.25 268 GLY A CA 1
ATOM 2027 C C . GLY A 1 268 ? -5.836 -12.205 29.600 1.00 88.25 268 GLY A C 1
ATOM 2028 O O . GLY A 1 268 ? -6.670 -11.950 30.466 1.00 88.25 268 GLY A O 1
ATOM 2029 N N . GLN A 1 269 ? -5.212 -13.383 29.541 1.00 89.94 269 GLN A N 1
ATOM 2030 C CA . GLN A 1 269 ? -5.443 -14.455 30.500 1.00 89.94 269 GLN A CA 1
ATOM 2031 C C . GLN A 1 269 ? -4.983 -14.055 31.908 1.00 89.94 269 GLN A C 1
ATOM 2033 O O . GLN A 1 269 ? -5.757 -14.210 32.852 1.00 89.94 269 GLN A O 1
ATOM 2038 N N . ALA A 1 270 ? -3.783 -13.485 32.054 1.00 86.81 270 ALA A N 1
ATOM 2039 C CA . ALA A 1 270 ? -3.284 -13.009 33.344 1.00 86.81 270 ALA A CA 1
ATOM 2040 C C . ALA A 1 270 ? -4.212 -11.945 33.963 1.00 86.81 270 ALA A C 1
ATOM 2042 O O . ALA A 1 270 ? -4.566 -12.043 35.142 1.00 86.81 270 ALA A O 1
ATOM 2043 N N . LEU A 1 271 ? -4.685 -10.991 33.152 1.00 87.88 271 LEU A N 1
ATOM 2044 C CA . LEU A 1 271 ? -5.615 -9.942 33.578 1.00 87.88 271 LEU A CA 1
ATOM 2045 C C . LEU A 1 271 ? -6.973 -10.508 34.011 1.00 87.88 271 LEU A C 1
ATOM 2047 O O . LEU A 1 271 ? -7.464 -10.149 35.075 1.00 87.88 271 LEU A O 1
ATOM 2051 N N . ILE A 1 272 ? -7.564 -11.434 33.245 1.00 88.19 272 ILE A N 1
ATOM 2052 C CA . ILE A 1 272 ? -8.864 -12.049 33.583 1.00 88.19 272 ILE A CA 1
ATOM 2053 C C . ILE A 1 272 ? -8.793 -12.850 34.890 1.00 88.19 272 ILE A C 1
ATOM 2055 O O . ILE A 1 272 ? -9.782 -12.935 35.618 1.00 88.19 272 ILE A O 1
ATOM 2059 N N . THR A 1 273 ? -7.638 -13.442 35.203 1.00 89.12 273 THR A N 1
ATOM 2060 C CA . THR A 1 273 ? -7.454 -14.205 36.447 1.00 89.12 273 THR A CA 1
ATOM 2061 C C . THR A 1 273 ? -7.101 -13.352 37.670 1.00 89.12 273 THR A C 1
ATOM 2063 O O . THR A 1 273 ? -6.972 -13.897 38.769 1.00 89.12 273 THR A O 1
ATOM 2066 N N . THR A 1 274 ? -6.966 -12.032 37.511 1.00 84.94 274 THR A N 1
ATOM 2067 C CA . THR A 1 274 ? -6.542 -11.117 38.576 1.00 84.94 274 THR A CA 1
ATOM 2068 C C . THR A 1 274 ? -7.701 -10.224 39.016 1.00 84.94 274 THR A C 1
ATOM 2070 O O . THR A 1 274 ? -8.262 -9.474 38.227 1.00 84.94 274 THR A O 1
ATOM 2073 N N . PHE A 1 275 ? -8.060 -10.294 40.300 1.00 83.56 275 PHE A N 1
ATOM 2074 C CA . PHE A 1 275 ? -9.242 -9.618 40.866 1.00 83.56 275 PHE A CA 1
ATOM 2075 C C . PHE A 1 275 ? -8.902 -8.450 41.800 1.00 83.56 275 PHE A C 1
ATOM 2077 O O . PHE A 1 275 ? -9.774 -7.943 42.501 1.00 83.56 275 PHE A O 1
ATOM 2084 N N . ASP A 1 276 ? -7.636 -8.049 41.834 1.00 85.62 276 ASP A N 1
ATOM 2085 C CA . ASP A 1 276 ? -7.106 -7.023 42.723 1.00 85.62 276 ASP A CA 1
ATOM 2086 C C . ASP A 1 276 ? -6.374 -5.960 41.898 1.00 85.62 276 ASP A C 1
ATOM 2088 O O . ASP A 1 276 ? -5.627 -6.299 40.980 1.00 85.62 276 ASP A O 1
ATOM 2092 N N . VAL A 1 277 ? -6.629 -4.683 42.191 1.00 84.25 277 VAL A N 1
ATOM 2093 C CA . VAL A 1 277 ? -6.138 -3.550 41.388 1.00 84.25 277 VAL A CA 1
ATOM 2094 C C . VAL A 1 277 ? -4.617 -3.441 41.444 1.00 84.25 277 VAL A C 1
ATOM 2096 O O . VAL A 1 277 ? -4.002 -3.188 40.409 1.00 84.25 277 VAL A O 1
ATOM 2099 N N . ASP A 1 278 ? -4.012 -3.680 42.608 1.00 85.25 278 ASP A N 1
ATOM 2100 C CA . ASP A 1 278 ? -2.558 -3.610 42.763 1.00 85.25 278 ASP A CA 1
ATOM 2101 C C . ASP A 1 278 ? -1.897 -4.731 41.952 1.00 85.25 278 ASP A C 1
ATOM 2103 O O . ASP A 1 278 ? -0.981 -4.490 41.168 1.00 85.25 278 ASP A O 1
ATOM 2107 N N . ARG A 1 279 ? -2.458 -5.945 42.008 1.00 85.94 279 ARG A N 1
ATOM 2108 C CA . ARG A 1 279 ? -1.987 -7.062 41.173 1.00 85.94 279 ARG A CA 1
ATOM 2109 C C . ARG A 1 279 ? -2.211 -6.844 39.677 1.00 85.94 279 ARG A C 1
ATOM 2111 O O . ARG A 1 279 ? -1.409 -7.308 38.873 1.00 85.94 279 ARG A O 1
ATOM 2118 N N . LEU A 1 280 ? -3.295 -6.174 39.278 1.00 86.81 280 LEU A N 1
ATOM 2119 C CA . LEU A 1 280 ? -3.508 -5.801 37.875 1.00 86.81 280 LEU A CA 1
ATOM 2120 C C . LEU A 1 280 ? -2.420 -4.831 37.408 1.00 86.81 280 LEU A C 1
ATOM 2122 O O . LEU A 1 280 ? -1.914 -4.987 36.298 1.00 86.81 280 LEU A O 1
ATOM 2126 N N . ALA A 1 281 ? -2.043 -3.863 38.248 1.00 87.19 281 ALA A N 1
ATOM 2127 C CA . ALA A 1 281 ? -0.950 -2.946 37.950 1.00 87.19 281 ALA A CA 1
ATOM 2128 C C . ALA A 1 281 ? 0.387 -3.689 37.798 1.00 87.19 281 ALA A C 1
ATOM 2130 O O . ALA A 1 281 ? 1.098 -3.424 36.830 1.00 87.19 281 ALA A O 1
ATOM 2131 N N . ASP A 1 282 ? 0.682 -4.661 38.667 1.00 88.56 282 ASP A N 1
ATOM 2132 C CA . ASP A 1 282 ? 1.889 -5.497 38.568 1.00 88.56 282 ASP A CA 1
ATOM 2133 C C . ASP A 1 282 ? 1.929 -6.297 37.257 1.00 88.56 282 ASP A C 1
ATOM 2135 O O . ASP A 1 282 ? 2.920 -6.255 36.528 1.00 88.56 282 ASP A O 1
ATOM 2139 N N . VAL A 1 283 ? 0.828 -6.977 36.907 1.00 88.12 283 VAL A N 1
ATOM 2140 C CA . VAL A 1 283 ? 0.722 -7.757 35.659 1.00 88.12 283 VAL A CA 1
ATOM 2141 C C . VAL A 1 283 ? 0.900 -6.861 34.433 1.00 88.12 283 VAL A C 1
ATOM 2143 O O . VAL A 1 283 ? 1.585 -7.241 33.484 1.00 88.12 283 VAL A O 1
ATOM 2146 N N . LEU A 1 284 ? 0.300 -5.668 34.431 1.00 88.31 284 LEU A N 1
ATOM 2147 C CA . LEU A 1 284 ? 0.474 -4.713 33.338 1.00 88.31 284 LEU A CA 1
ATOM 2148 C C . LEU A 1 284 ? 1.920 -4.211 33.267 1.00 88.31 284 LEU A C 1
ATOM 2150 O O . LEU A 1 284 ? 2.495 -4.199 32.184 1.00 88.31 284 LEU A O 1
ATOM 2154 N N . ALA A 1 285 ? 2.527 -3.842 34.395 1.00 88.62 285 ALA A N 1
ATOM 2155 C CA . ALA A 1 285 ? 3.904 -3.355 34.437 1.00 88.62 285 ALA A CA 1
ATOM 2156 C C . ALA A 1 285 ? 4.919 -4.412 33.971 1.00 88.62 285 ALA A C 1
ATOM 2158 O O . ALA A 1 285 ? 5.885 -4.071 33.292 1.00 88.62 285 ALA A O 1
ATOM 2159 N N . GLU A 1 286 ? 4.692 -5.685 34.299 1.00 90.00 286 GLU A N 1
ATOM 2160 C CA . GLU A 1 286 ? 5.569 -6.786 33.897 1.00 90.00 286 GLU A CA 1
ATOM 2161 C C . GLU A 1 286 ? 5.400 -7.155 32.418 1.00 90.00 286 GLU A C 1
ATOM 2163 O O . GLU A 1 286 ? 6.383 -7.457 31.747 1.00 90.00 286 GLU A O 1
ATOM 2168 N N . ARG A 1 287 ? 4.165 -7.139 31.896 1.00 89.12 287 ARG A N 1
ATOM 2169 C CA . ARG A 1 287 ? 3.854 -7.764 30.600 1.00 89.12 287 ARG A CA 1
ATOM 2170 C C . ARG A 1 287 ? 3.636 -6.789 29.444 1.00 89.12 287 ARG A C 1
ATOM 2172 O O . ARG A 1 287 ? 3.807 -7.173 28.292 1.00 89.12 287 ARG A O 1
ATOM 2179 N N . LEU A 1 288 ? 3.259 -5.537 29.705 1.00 87.94 288 LEU A N 1
ATOM 2180 C CA . LEU A 1 288 ? 3.130 -4.516 28.655 1.00 87.94 288 LEU A CA 1
ATOM 2181 C C . LEU A 1 288 ? 4.448 -4.196 27.919 1.00 87.94 288 LEU A C 1
ATOM 2183 O O . LEU A 1 288 ? 4.373 -3.954 26.708 1.00 87.94 288 LEU A O 1
ATOM 2187 N N . PRO A 1 289 ? 5.638 -4.253 28.555 1.00 90.81 289 PRO A N 1
ATOM 2188 C CA . PRO A 1 289 ? 6.904 -4.088 27.843 1.00 90.81 289 PRO A CA 1
ATOM 2189 C C . PRO A 1 289 ? 7.109 -5.101 26.708 1.00 90.81 289 PRO A C 1
ATOM 2191 O O . PRO A 1 289 ? 7.669 -4.737 25.675 1.00 90.81 289 PRO A O 1
ATOM 2194 N N . ASP A 1 290 ? 6.581 -6.326 26.832 1.00 87.56 290 ASP A N 1
ATOM 2195 C CA . ASP A 1 290 ? 6.647 -7.343 25.768 1.00 87.56 290 ASP A CA 1
ATOM 2196 C C . ASP A 1 290 ? 5.868 -6.921 24.505 1.00 87.56 290 ASP A C 1
ATOM 2198 O O . ASP A 1 290 ? 6.148 -7.387 23.401 1.00 87.56 290 ASP A O 1
ATOM 2202 N N . LEU A 1 291 ? 4.902 -6.006 24.648 1.00 84.00 291 LEU A N 1
ATOM 2203 C CA . LEU A 1 291 ? 4.157 -5.392 23.545 1.00 84.00 291 LEU A CA 1
ATOM 2204 C C . LEU A 1 291 ? 4.773 -4.066 23.066 1.00 84.00 291 LEU A C 1
ATOM 2206 O O . LEU A 1 291 ? 4.188 -3.396 22.215 1.00 84.00 291 LEU A O 1
ATOM 2210 N N . GLY A 1 292 ? 5.928 -3.664 23.607 1.00 85.56 292 GLY A N 1
ATOM 2211 C CA . GLY A 1 292 ? 6.554 -2.369 23.329 1.00 85.56 292 GLY A CA 1
ATOM 2212 C C . GLY A 1 292 ? 5.854 -1.185 24.003 1.00 85.56 292 GLY A C 1
ATOM 2213 O O . GLY A 1 292 ? 6.059 -0.041 23.600 1.00 85.56 292 GLY A O 1
ATOM 2214 N N . ILE A 1 293 ? 5.010 -1.435 25.008 1.00 86.94 293 ILE A N 1
ATOM 2215 C CA . ILE A 1 293 ? 4.339 -0.389 25.781 1.00 86.94 293 ILE A CA 1
ATOM 2216 C C . ILE A 1 293 ? 5.171 -0.129 27.036 1.00 86.94 293 ILE A C 1
ATOM 2218 O O . ILE A 1 293 ? 5.136 -0.891 27.997 1.00 86.94 293 ILE A O 1
ATOM 2222 N N . GLU A 1 294 ? 5.929 0.965 27.014 1.00 86.94 294 GLU A N 1
ATOM 2223 C CA . GLU A 1 294 ? 6.858 1.320 28.097 1.00 86.94 294 GLU A CA 1
ATOM 2224 C C . GLU A 1 294 ? 6.165 1.949 29.313 1.00 86.94 294 GLU A C 1
ATOM 2226 O O . GLU A 1 294 ? 6.714 1.959 30.413 1.00 86.94 294 GLU A O 1
ATOM 2231 N N . SER A 1 295 ? 4.966 2.508 29.130 1.00 86.19 295 SER A N 1
ATOM 2232 C CA . SER A 1 295 ? 4.217 3.162 30.203 1.00 86.19 295 SER A CA 1
ATOM 2233 C C . SER A 1 295 ? 2.712 2.998 30.029 1.00 86.19 295 SER A C 1
ATOM 2235 O O . SER A 1 295 ? 2.186 2.985 28.916 1.00 86.19 295 SER A O 1
ATOM 2237 N N . CYS A 1 296 ? 2.010 2.868 31.153 1.00 83.50 296 CYS A N 1
ATOM 2238 C CA . CYS A 1 296 ? 0.562 2.725 31.209 1.00 83.50 296 CYS A CA 1
ATOM 2239 C C . CYS A 1 296 ? 0.028 3.410 32.469 1.00 83.50 296 CYS A C 1
ATOM 2241 O O . CYS A 1 296 ? 0.644 3.338 33.530 1.00 83.50 296 CYS A O 1
ATOM 2243 N N . TYR A 1 297 ? -1.142 4.038 32.354 1.00 82.06 297 TYR A N 1
ATOM 2244 C CA . TYR A 1 297 ? -1.890 4.581 33.484 1.00 82.06 297 TYR A CA 1
ATOM 2245 C C . TYR A 1 297 ? -3.218 3.841 33.595 1.00 82.06 297 TYR A C 1
ATOM 2247 O O . TYR A 1 297 ? -3.980 3.774 32.631 1.00 82.06 297 TYR A O 1
ATOM 2255 N N . LEU A 1 298 ? -3.500 3.295 34.775 1.00 78.69 298 LEU A N 1
ATOM 2256 C CA . LEU A 1 298 ? -4.782 2.674 35.077 1.00 78.69 298 LEU A CA 1
ATOM 2257 C C . LEU A 1 298 ? -5.692 3.722 35.726 1.00 78.69 298 LEU A C 1
ATOM 2259 O O . LEU A 1 298 ? -5.393 4.224 36.807 1.00 78.69 298 LEU A O 1
ATOM 2263 N N . ALA A 1 299 ? -6.802 4.056 35.071 1.00 79.56 299 ALA A N 1
ATOM 2264 C CA . ALA A 1 299 ? -7.828 4.926 35.633 1.00 79.56 299 ALA A CA 1
ATOM 2265 C C . ALA A 1 299 ? -9.069 4.094 35.961 1.00 79.56 299 ALA A C 1
ATOM 2267 O O . ALA A 1 299 ? -9.708 3.535 35.068 1.00 79.56 299 ALA A O 1
ATOM 2268 N N . LEU A 1 300 ? -9.413 4.013 37.245 1.00 75.56 300 LEU A N 1
ATOM 2269 C CA . LEU A 1 300 ? -10.654 3.387 37.683 1.00 75.56 300 LEU A CA 1
ATOM 2270 C C . LEU A 1 300 ? -11.791 4.394 37.544 1.00 75.56 300 LEU A C 1
ATOM 2272 O O . LEU A 1 300 ? -11.753 5.485 38.111 1.00 75.56 300 LEU A O 1
ATOM 2276 N N . TYR A 1 301 ? -12.807 4.024 36.773 1.00 74.56 301 TYR A N 1
ATOM 2277 C CA . TYR A 1 301 ? -14.030 4.803 36.697 1.00 74.56 301 TYR A CA 1
ATOM 2278 C C . TYR A 1 301 ? -14.925 4.458 37.887 1.00 74.56 301 TYR A C 1
ATOM 2280 O O . TYR A 1 301 ? -15.530 3.386 37.928 1.00 74.56 301 TYR A O 1
ATOM 2288 N N . GLU A 1 302 ? -15.031 5.375 38.845 1.00 75.06 302 GLU A N 1
ATOM 2289 C CA . GLU A 1 302 ? -16.092 5.330 39.845 1.00 75.06 302 GLU A CA 1
ATOM 2290 C C . GLU A 1 302 ? -17.328 6.048 39.283 1.00 75.06 302 GLU A C 1
ATOM 2292 O O . GLU A 1 302 ? -17.265 7.254 39.021 1.00 75.06 302 GLU A O 1
ATOM 2297 N N . PRO A 1 303 ? -18.464 5.356 39.070 1.00 67.75 303 PRO A N 1
ATOM 2298 C CA . PRO A 1 303 ? -19.686 6.034 38.669 1.00 67.75 303 PRO A CA 1
ATOM 2299 C C . PRO A 1 303 ? -20.079 7.027 39.768 1.00 67.75 303 PRO A C 1
ATOM 2301 O O . PRO A 1 303 ? -20.320 6.638 40.913 1.00 67.75 303 PRO A O 1
ATOM 2304 N N . GLN A 1 304 ? -20.139 8.319 39.431 1.00 63.53 304 GLN A N 1
ATOM 2305 C CA . GLN A 1 304 ? -20.608 9.349 40.356 1.00 63.53 304 GLN A CA 1
ATOM 2306 C C . GLN A 1 304 ? -21.989 8.959 40.900 1.00 63.53 304 GLN A C 1
ATOM 2308 O O . GLN A 1 304 ? -22.929 8.735 40.134 1.00 63.53 304 GLN A O 1
ATOM 2313 N N . LYS A 1 305 ? -22.132 8.935 42.234 1.00 59.34 305 LYS A N 1
ATOM 2314 C CA . LYS A 1 305 ? -23.450 9.034 42.875 1.00 59.34 305 LYS A CA 1
ATOM 2315 C C . LYS A 1 305 ? -24.144 10.257 42.287 1.00 59.34 305 LYS A C 1
ATOM 2317 O O . LYS A 1 305 ? -23.585 11.350 42.321 1.00 59.34 305 LYS A O 1
ATOM 2322 N N . THR A 1 306 ? -25.336 10.042 41.745 1.00 50.59 306 THR A N 1
ATOM 2323 C CA . THR A 1 306 ? -26.22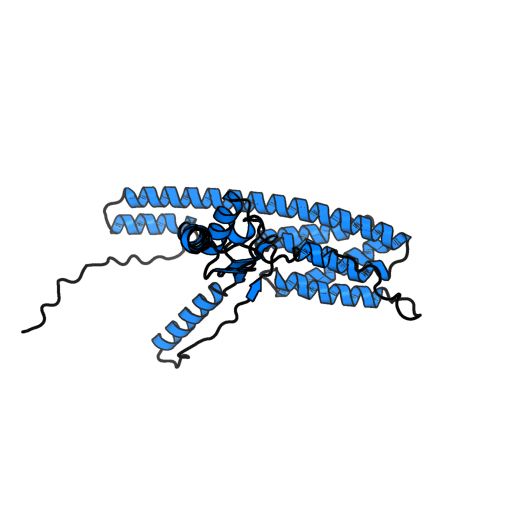4 11.042 41.155 1.00 50.59 306 THR A CA 1
ATOM 2324 C C . THR A 1 306 ? -26.138 12.356 41.932 1.00 50.59 306 THR A C 1
ATOM 2326 O O . THR A 1 306 ? -26.496 12.397 43.109 1.00 50.59 306 THR A O 1
ATOM 2329 N N . LEU A 1 307 ? -25.642 13.421 41.295 1.00 52.97 307 LEU A N 1
ATOM 2330 C CA . LEU A 1 307 ? -25.732 14.778 41.827 1.00 52.97 307 LEU A CA 1
ATOM 2331 C C . LEU A 1 307 ? -27.221 15.104 41.986 1.00 52.97 307 LEU A C 1
ATOM 2333 O O . LEU A 1 307 ? -27.917 15.388 41.013 1.00 52.97 307 LEU A O 1
ATOM 2337 N N . SER A 1 308 ? -27.729 15.001 43.214 1.00 48.72 308 SER A N 1
ATOM 2338 C CA . SER A 1 308 ? -29.042 15.516 43.577 1.00 48.72 308 SER A CA 1
ATOM 2339 C C . SER A 1 308 ? -28.996 17.030 43.415 1.00 48.72 308 SER A C 1
ATOM 2341 O O . SER A 1 308 ? -28.386 17.724 44.230 1.00 48.72 308 SER A O 1
ATOM 2343 N N . MET A 1 309 ? -29.601 17.531 42.342 1.00 42.56 309 MET A N 1
ATOM 2344 C CA . MET A 1 309 ? -29.857 18.958 42.178 1.00 42.56 309 MET A CA 1
ATOM 2345 C C . MET A 1 309 ? -30.704 19.431 43.374 1.00 42.56 309 MET A C 1
ATOM 2347 O O . MET A 1 309 ? -31.706 18.776 43.677 1.00 42.56 309 MET A O 1
ATOM 2351 N N . PRO A 1 310 ? -30.323 20.511 44.081 1.00 50.34 310 PRO A N 1
ATOM 2352 C CA . PRO A 1 310 ? -31.206 21.119 45.068 1.00 50.34 310 PRO A CA 1
ATOM 2353 C C . PRO A 1 310 ? -32.463 21.628 44.350 1.00 50.34 310 PRO A C 1
ATOM 2355 O O . PRO A 1 310 ? -32.357 22.270 43.303 1.00 50.34 310 PRO A O 1
ATOM 2358 N N . GLY A 1 311 ? -33.626 21.234 44.877 1.00 54.12 311 GLY A N 1
ATOM 2359 C CA . GLY A 1 311 ? -34.949 21.567 44.340 1.00 54.12 311 GLY A CA 1
A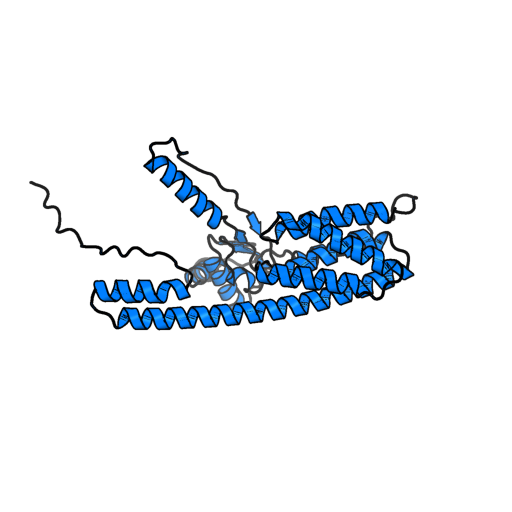TOM 2360 C C . GLY A 1 311 ? -35.375 23.008 44.566 1.00 54.12 311 GLY A C 1
ATOM 2361 O O . GLY A 1 311 ? -34.701 23.723 45.343 1.00 54.12 311 GLY A O 1
#

Foldseek 3Di:
DQVLLVVLCCCCPVVVDDQQPNAAEDEEAALVSQLNVQVNCVVVVNDFNPRHAYAHEQPDPVLCVRVPRHWYKHDPVVVVVVLVVVQVVCVVVVHDHDPDDDDDIDTDDTPRRPDHHPLVVLLDDPPDPDLPPPDQPDLVVLLVVLLVVQLVLQCVWAPPNVCSSVLSVQLSVQLVVVLVPDPLVSNLVSLLVVLVVRLVSPTDLVSVSSSLSSNCRSRLSNDDPSSNVSSVVNSVSSVVSSVVSNVVSVVVVVVVVVQLVVLVVVLVVLCVPDDDPVSNVVSCCVRVVVVVRNDDDDDDDDPDDDPPDDD

Radius of gyration: 26.53 Å; Cα contacts (8 Å, |Δi|>4): 354; chains: 1; bounding box: 67×45×80 Å

Mean predicted aligned error: 9.8 Å

pLDDT: mean 86.03, std 12.0, range [41.69, 98.5]

Solvent-accessible surface area (backbone atoms only — not comparable to full-atom values): 17294 Å² total; per-residue (Å²): 63,73,67,20,30,48,53,48,44,45,42,44,68,77,65,60,48,45,75,53,74,75,42,54,65,47,82,30,93,28,34,50,31,32,52,17,31,50,53,48,34,46,78,70,71,46,41,57,27,83,40,28,20,37,32,25,25,58,59,49,73,66,36,66,70,41,88,46,27,45,13,17,34,32,59,55,60,68,59,51,51,54,49,52,52,52,42,50,53,30,50,76,73,73,41,90,56,78,95,73,83,91,76,82,65,45,80,44,80,22,32,10,58,61,43,70,45,65,58,56,59,48,56,57,74,73,93,69,72,74,78,66,74,97,56,86,60,53,55,69,58,31,51,51,52,32,30,57,53,30,21,55,57,44,40,73,50,42,82,66,50,88,49,22,58,58,49,23,46,52,51,50,55,29,45,54,54,30,62,79,72,49,90,52,58,62,38,50,52,53,50,52,52,52,52,54,49,34,47,76,74,63,33,61,60,72,56,55,58,36,44,55,24,45,46,47,66,47,41,51,84,50,44,52,75,72,43,37,56,51,48,52,52,50,52,52,52,49,54,51,54,47,51,53,50,42,53,53,47,50,51,52,52,48,53,50,53,54,50,52,52,49,53,51,50,54,50,51,52,56,51,75,75,46,94,44,72,70,58,42,50,50,54,46,67,69,50,34,50,82,75,72,41,88,76,87,84,89,80,84,84,73,82,74,75,78,80,77,72,86,128